Protein AF-A0A2G9Y5I4-F1 (afdb_monomer_lite)

Secondary structure (DSSP, 8-state):
---------SSSSSTTSS-------SS----------S-HHHHHHHHHHH-S-----HHHHHHHHHHHHHHHHHHHIIIIIHHHHHHHHHHHHHHHHHHHHH--SSTHHHHHHHHHHHHHHHHHHH-TT----TTTHHHHHHHHHHHHH--SEEE-TTT-SEEEGGGGS--GGGGS-HHHHHHHHHHHHHHH------TT-SS-TTHHHHHHHHHHHHHHT-HHHHHHHHHHHHHHHHHSPPPSSPPGGG-

Foldseek 3Di:
DDDDDDDDDDPPPPPPPPPDPPDPPDDDDDDDDDDPDPDPVVVVVVCVVVDDDDDDDCVNVVVVVVVVLLVLVLCCLLPPVLVLLLVLLVLLLVLLVVVLVVDDDDLQNLLSLLLNLLSQLLNCLQPVPDQGDPVNRVLSVVQVVLLVVQPAWDQRSSQRDTDTSVQLDDDDSLVVDSNSSSSSNSVCSVVGDDQDQQPPDPPCSCSSVSSVVSSLVSCVVDPSSVVSVVVSVVSCVVSDPDDPDDDSVND

Radius of gyration: 27.78 Å; chains: 1; bounding box: 54×36×100 Å

pLDDT: mean 82.92, std 19.17, range [31.69, 98.38]

Sequence (251 aa):
MKKYHITFLLAVFFMFINAFSLEKPEKRMFSLSITDETSFFNYYYNIFNEQENILLTKDFMFHAEHLLLDYSLAYSEEKYLYNMLDSLLDIMIEQTRTSLSQVKSGNLNESYQIALAYLSVSKKCLFEDYSPDISIKERVISELQLIERAEGFTESNIFHKKEDYSQYKPRGHYTRSEMLKRYFKSMMYLMRMRFSIELRNEKDPQTELRAALIVGNSLRNSKTAMNLYKKMNEVISVLLPQEDDLRITEL

Structure (mmCIF, N/CA/C/O backbone):
data_AF-A0A2G9Y5I4-F1
#
_entry.id   AF-A0A2G9Y5I4-F1
#
loop_
_atom_site.group_PDB
_atom_site.id
_atom_site.type_symbol
_atom_site.label_atom_id
_atom_site.label_alt_id
_atom_site.label_comp_id
_atom_site.label_asym_id
_atom_site.label_entity_id
_atom_site.label_seq_id
_atom_site.pdbx_PDB_ins_code
_atom_site.Cartn_x
_atom_site.Cartn_y
_atom_site.Cartn_z
_atom_site.occupancy
_atom_site.B_iso_or_equiv
_atom_site.auth_seq_id
_atom_site.auth_comp_id
_atom_site.auth_asym_id
_atom_site.auth_atom_id
_atom_site.pdbx_PDB_model_num
ATOM 1 N N . MET A 1 1 ? 16.331 -5.407 76.522 1.00 32.59 1 MET A N 1
ATOM 2 C CA . MET A 1 1 ? 17.611 -5.476 75.781 1.00 32.59 1 MET A CA 1
ATOM 3 C C . MET A 1 1 ? 17.491 -6.523 74.678 1.00 32.59 1 MET A C 1
ATOM 5 O O . MET A 1 1 ? 16.991 -7.597 74.968 1.00 32.59 1 MET A O 1
ATOM 9 N N . LYS A 1 2 ? 17.988 -6.178 73.477 1.00 31.69 2 LYS A N 1
ATOM 10 C CA . LYS A 1 2 ? 18.122 -6.941 72.209 1.00 31.69 2 LYS A CA 1
ATOM 11 C C . LYS A 1 2 ? 16.903 -7.065 71.256 1.00 31.69 2 LYS A C 1
ATOM 13 O O . LYS A 1 2 ? 15.901 -7.693 71.567 1.00 31.69 2 LYS A O 1
ATOM 18 N N . LYS A 1 3 ? 17.100 -6.429 70.081 1.00 35.19 3 LYS A N 1
ATOM 19 C CA . LYS A 1 3 ? 16.459 -6.534 68.738 1.00 35.19 3 LYS A CA 1
ATOM 20 C C . LYS A 1 3 ? 16.642 -7.965 68.159 1.00 35.19 3 LYS A C 1
ATOM 22 O O . LYS A 1 3 ? 17.442 -8.696 68.735 1.00 35.19 3 LYS A O 1
ATOM 27 N N . TYR A 1 4 ? 15.986 -8.475 67.100 1.00 35.12 4 TYR A N 1
ATOM 28 C CA . TYR A 1 4 ? 15.749 -8.041 65.692 1.00 35.12 4 TYR A CA 1
ATOM 29 C C . TYR A 1 4 ? 14.566 -8.888 65.112 1.00 35.12 4 TYR A C 1
ATOM 31 O O . TYR A 1 4 ? 14.425 -10.024 65.544 1.00 35.12 4 TYR A O 1
ATOM 39 N N . HIS A 1 5 ? 13.553 -8.418 64.359 1.00 36.97 5 HIS A N 1
ATOM 40 C CA . HIS A 1 5 ? 13.409 -7.909 62.970 1.00 36.97 5 HIS A CA 1
ATOM 41 C C . HIS A 1 5 ? 13.385 -8.935 61.798 1.00 36.97 5 HIS A C 1
ATOM 43 O O . HIS A 1 5 ? 14.385 -9.603 61.566 1.00 36.97 5 HIS A O 1
ATOM 49 N N . ILE A 1 6 ? 12.285 -8.846 61.004 1.00 38.31 6 ILE A N 1
ATOM 50 C CA . ILE A 1 6 ? 12.075 -9.183 59.560 1.00 38.31 6 ILE A CA 1
ATOM 51 C C . ILE A 1 6 ? 11.704 -10.670 59.292 1.00 38.31 6 ILE A C 1
ATOM 53 O O . ILE A 1 6 ? 12.334 -11.544 59.865 1.00 38.31 6 ILE A O 1
ATOM 57 N N . THR A 1 7 ? 10.647 -11.079 58.559 1.00 37.16 7 THR A N 1
ATOM 58 C CA . THR A 1 7 ? 10.029 -10.633 57.274 1.00 37.16 7 THR A CA 1
ATOM 59 C C . THR A 1 7 ? 8.572 -11.170 57.210 1.00 37.16 7 THR A C 1
ATOM 61 O O . THR A 1 7 ? 8.352 -12.357 57.411 1.00 37.16 7 THR A O 1
ATOM 64 N N . PHE A 1 8 ? 7.500 -10.374 57.131 1.00 46.66 8 PHE A N 1
ATOM 65 C CA . PHE A 1 8 ? 6.805 -9.891 55.917 1.00 46.66 8 PHE A CA 1
ATOM 66 C C . PHE A 1 8 ? 6.902 -10.784 54.657 1.00 46.66 8 PHE A C 1
ATOM 68 O O . PHE A 1 8 ? 7.648 -10.432 53.754 1.00 46.66 8 PHE A O 1
ATOM 75 N N . LEU A 1 9 ? 6.155 -11.901 54.561 1.00 37.41 9 LEU A N 1
ATOM 76 C CA . LEU A 1 9 ? 5.751 -12.468 53.248 1.00 37.41 9 LEU A CA 1
ATOM 77 C C . LEU A 1 9 ? 4.651 -13.563 53.259 1.00 37.41 9 LEU A C 1
ATOM 79 O O . LEU A 1 9 ? 4.665 -14.429 52.389 1.00 37.41 9 LEU A O 1
ATOM 83 N N . LEU A 1 10 ? 3.689 -13.590 54.192 1.00 33.06 10 LEU A N 1
ATOM 84 C CA . LEU A 1 10 ? 2.643 -14.638 54.135 1.00 33.06 10 LEU A CA 1
ATOM 85 C C . LEU A 1 10 ? 1.219 -14.192 54.488 1.00 33.06 10 LEU A C 1
ATOM 87 O O . LEU A 1 10 ? 0.377 -15.020 54.812 1.00 33.06 10 LEU A O 1
ATOM 91 N N . ALA A 1 11 ? 0.928 -12.892 54.397 1.00 33.09 11 ALA A N 1
ATOM 92 C CA . ALA A 1 11 ? -0.423 -12.369 54.633 1.00 33.09 11 ALA A CA 1
ATOM 93 C C . ALA A 1 11 ? -1.222 -12.105 53.340 1.00 33.09 11 ALA A C 1
ATOM 95 O O . ALA A 1 11 ? -2.442 -12.014 53.391 1.00 33.09 11 ALA A O 1
ATOM 96 N N . VAL A 1 12 ? -0.571 -12.030 52.172 1.00 34.53 12 VAL A N 1
ATOM 97 C CA . VAL A 1 12 ? -1.257 -11.681 50.909 1.00 34.53 12 VAL A CA 1
ATOM 98 C C . VAL A 1 12 ? -1.847 -12.906 50.197 1.00 34.53 12 VAL A C 1
ATOM 100 O O . VAL A 1 12 ? -2.786 -12.770 49.423 1.00 34.53 12 VAL A O 1
ATOM 103 N N . PHE A 1 13 ? -1.387 -14.123 50.505 1.00 32.34 13 PHE A N 1
ATOM 104 C CA . PHE A 1 13 ? -1.885 -15.327 49.825 1.00 32.34 13 PHE A CA 1
ATOM 105 C C . PHE A 1 13 ? -3.120 -15.963 50.487 1.00 32.34 13 PHE A C 1
ATOM 107 O O . PHE A 1 13 ? -3.802 -16.771 49.867 1.00 32.34 13 PHE A O 1
ATOM 114 N N . PHE A 1 14 ? -3.447 -15.591 51.729 1.00 31.89 14 PHE A N 1
ATOM 115 C CA . PHE A 1 14 ? -4.527 -16.239 52.489 1.00 31.89 14 PHE A CA 1
ATOM 116 C C . PHE A 1 14 ? -5.851 -15.462 52.521 1.00 31.89 14 PHE A C 1
ATOM 118 O O . PHE A 1 14 ? -6.848 -15.976 53.025 1.00 31.89 14 PHE A O 1
ATOM 125 N N . MET A 1 15 ? -5.898 -14.250 51.959 1.00 31.98 15 MET A N 1
ATOM 126 C CA . MET A 1 15 ? -7.097 -13.404 52.018 1.00 31.98 15 MET A CA 1
ATOM 127 C C . MET A 1 15 ? -8.094 -13.636 50.868 1.00 31.98 15 MET A C 1
ATOM 129 O O . MET A 1 15 ? -9.189 -13.088 50.906 1.00 31.98 15 MET A O 1
ATOM 133 N N . PHE A 1 16 ? -7.768 -14.486 49.886 1.00 35.16 16 PHE A N 1
ATOM 134 C CA . PHE A 1 16 ? -8.633 -14.743 48.722 1.00 35.16 16 PHE A CA 1
ATOM 135 C C . PHE A 1 16 ? -9.432 -16.057 48.762 1.00 35.16 16 PHE A C 1
ATOM 137 O O . PHE A 1 16 ? -10.200 -16.311 47.840 1.00 35.16 16 PHE A O 1
ATOM 144 N N . ILE A 1 17 ? -9.309 -16.887 49.806 1.00 37.94 17 ILE A N 1
ATOM 145 C CA . ILE A 1 17 ? -9.939 -18.227 49.810 1.00 37.94 17 ILE A CA 1
ATOM 146 C C . ILE A 1 17 ? -11.237 -18.305 50.641 1.00 37.94 17 ILE A C 1
ATOM 148 O O . ILE A 1 17 ? -12.045 -19.193 50.402 1.00 37.94 17 ILE A O 1
ATOM 152 N N . ASN A 1 18 ? -11.522 -17.360 51.546 1.00 33.69 18 ASN A N 1
ATOM 153 C CA . ASN A 1 18 ? -12.655 -17.495 52.485 1.00 33.69 18 ASN A CA 1
ATOM 154 C C . ASN A 1 18 ? -13.807 -16.484 52.315 1.00 33.69 18 ASN A C 1
ATOM 156 O O . ASN A 1 18 ? -14.634 -16.364 53.212 1.00 33.69 18 ASN A O 1
ATOM 160 N N . ALA A 1 19 ? -13.906 -15.783 51.180 1.00 36.91 19 ALA A N 1
ATOM 16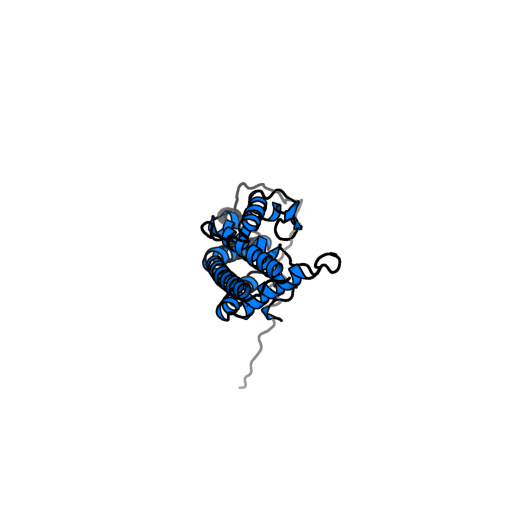1 C CA . ALA A 1 19 ? -15.009 -14.845 50.911 1.00 36.91 19 ALA A CA 1
ATOM 162 C C . ALA A 1 19 ? -16.066 -15.365 49.913 1.00 36.91 19 ALA A C 1
ATOM 164 O O . ALA A 1 19 ? -16.910 -14.597 49.465 1.00 36.91 19 ALA A O 1
ATOM 165 N N . PHE A 1 20 ? -16.059 -16.659 49.575 1.00 37.50 20 PHE A N 1
ATOM 166 C CA . PHE A 1 20 ? -17.137 -17.280 48.800 1.00 37.50 20 PHE A CA 1
ATOM 167 C C . PHE A 1 20 ? -17.989 -18.172 49.702 1.00 37.50 20 PHE A C 1
ATOM 169 O O . PHE A 1 20 ? -17.779 -19.379 49.801 1.00 37.50 20 PHE A O 1
ATOM 176 N N . SER A 1 21 ? -18.993 -17.570 50.340 1.00 33.06 21 SER A N 1
ATOM 177 C CA . SER A 1 21 ? -20.196 -18.309 50.718 1.00 33.06 21 SER A CA 1
ATOM 178 C C . SER A 1 21 ? -20.969 -18.603 49.433 1.00 33.06 21 SER A C 1
ATOM 180 O O . SER A 1 21 ? -21.760 -17.786 48.972 1.00 33.06 21 SER A O 1
ATOM 182 N N . LEU A 1 22 ? -20.696 -19.750 48.811 1.00 40.12 22 LEU A N 1
ATOM 183 C CA . LEU A 1 22 ? -21.567 -20.301 47.775 1.00 40.12 22 LEU A CA 1
ATOM 184 C C . LEU A 1 22 ? -22.819 -20.850 48.466 1.00 40.12 22 LEU A C 1
ATOM 186 O O . LEU A 1 22 ? -22.886 -22.031 48.811 1.00 40.12 22 LEU A O 1
ATOM 190 N N . GLU A 1 23 ? -23.819 -19.992 48.674 1.00 38.94 23 GLU A N 1
ATOM 191 C CA . GLU A 1 23 ? -25.187 -20.485 48.807 1.00 38.94 23 GLU A CA 1
ATOM 192 C C . GLU A 1 23 ? -25.524 -21.275 47.538 1.00 38.94 23 GLU A C 1
ATOM 194 O O . GLU A 1 23 ? -25.269 -20.834 46.413 1.00 38.94 23 GLU A O 1
ATOM 199 N N . LYS A 1 24 ? -26.052 -22.491 47.711 1.00 43.97 24 LYS A N 1
ATOM 200 C CA . LYS A 1 24 ? -26.556 -23.295 46.594 1.00 43.97 24 LYS A CA 1
ATOM 201 C C . LYS A 1 24 ? -27.630 -22.469 45.875 1.00 43.97 24 LYS A C 1
ATOM 203 O O . LYS A 1 24 ? -28.633 -22.162 46.514 1.00 43.97 24 LYS A O 1
ATOM 208 N N . PRO A 1 25 ? -27.487 -22.161 44.573 1.00 47.06 25 PRO A N 1
ATOM 209 C CA . PRO A 1 25 ? -28.533 -21.458 43.853 1.00 47.06 25 PRO A CA 1
ATOM 210 C C . PRO A 1 25 ? -29.738 -22.395 43.739 1.00 47.06 25 PRO A C 1
ATOM 212 O O . PRO A 1 25 ? -29.724 -23.372 42.981 1.00 47.06 25 PRO A O 1
ATOM 215 N N . GLU A 1 26 ? -30.783 -22.127 44.519 1.00 5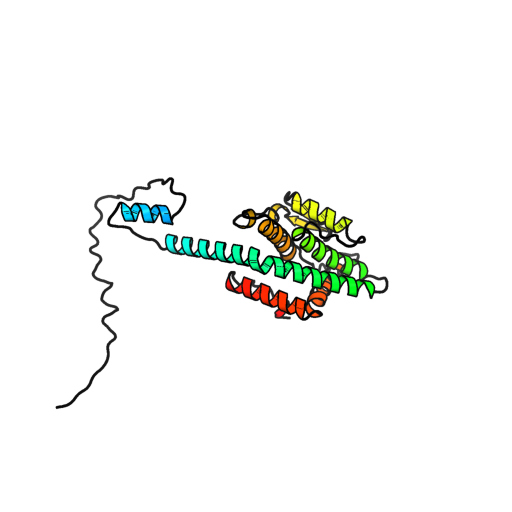0.06 26 GLU A N 1
ATOM 216 C CA . GLU A 1 26 ? -32.081 -22.746 44.305 1.00 50.06 26 GLU A CA 1
ATOM 217 C C . GLU A 1 26 ? -32.601 -22.287 42.937 1.00 50.06 26 GLU A C 1
ATOM 219 O O . GLU A 1 26 ? -33.003 -21.149 42.749 1.00 50.06 26 GLU A O 1
ATOM 224 N N . LYS A 1 27 ? -32.564 -23.208 41.965 1.00 49.53 27 LYS A N 1
ATOM 225 C CA . LYS A 1 27 ? -33.190 -23.118 40.633 1.00 49.53 27 LYS A CA 1
ATOM 226 C C . LYS A 1 27 ? -32.741 -21.938 39.748 1.00 49.53 27 LYS A C 1
ATOM 228 O O . LYS A 1 27 ? -33.327 -20.869 39.759 1.00 49.53 27 LYS A O 1
ATOM 233 N N . ARG A 1 28 ? -31.786 -22.237 38.851 1.00 61.38 28 ARG A N 1
ATOM 234 C CA . ARG A 1 28 ? -31.572 -21.637 37.509 1.00 61.38 28 ARG A CA 1
ATOM 235 C C . ARG A 1 28 ? -32.206 -20.243 37.296 1.00 61.38 28 ARG A C 1
ATOM 237 O O . ARG A 1 28 ? -33.300 -20.155 36.749 1.00 61.38 28 ARG A O 1
ATOM 244 N N . MET A 1 29 ? -31.483 -19.170 37.608 1.00 56.31 29 MET A N 1
ATOM 245 C CA . MET A 1 29 ? -31.839 -17.815 37.162 1.00 56.31 29 MET A CA 1
ATOM 246 C C . MET A 1 29 ? -30.649 -17.150 36.471 1.00 56.31 29 MET A C 1
ATOM 248 O O . MET A 1 29 ? -30.058 -16.209 36.978 1.00 56.31 29 MET A O 1
ATOM 252 N N . PHE A 1 30 ? -30.280 -17.650 35.294 1.00 61.34 30 PHE A N 1
ATOM 253 C CA . PHE A 1 30 ? -29.634 -16.795 34.302 1.00 61.34 30 PHE A CA 1
ATOM 254 C C . PHE A 1 30 ? -30.702 -16.493 33.255 1.00 61.34 30 PHE A C 1
ATOM 256 O O . PHE A 1 30 ? -31.175 -17.408 32.581 1.00 61.34 30 PHE A O 1
ATOM 263 N N . SER A 1 31 ? -31.130 -15.237 33.167 1.00 62.62 31 SER A N 1
ATOM 264 C CA . SER A 1 31 ? -31.985 -14.749 32.085 1.00 62.62 31 SER A CA 1
ATOM 265 C C . SER A 1 31 ? -31.117 -14.049 31.050 1.00 62.62 31 SER A C 1
ATOM 267 O O . SER A 1 31 ? -30.299 -13.203 31.402 1.00 62.62 31 SER A O 1
ATOM 269 N N . LEU A 1 32 ? -31.299 -14.392 29.776 1.00 69.81 32 LEU A N 1
ATOM 270 C CA . LEU A 1 32 ? -30.701 -13.646 28.677 1.00 69.81 32 LEU A CA 1
ATOM 271 C C . LEU A 1 32 ? -31.635 -12.482 28.334 1.00 69.81 32 LEU A C 1
ATOM 273 O O . LEU A 1 32 ? -32.781 -12.707 27.947 1.00 69.81 32 LEU A O 1
ATOM 277 N N . SER A 1 33 ? -31.150 -11.255 28.472 1.00 69.69 33 SER A N 1
ATOM 278 C CA . SER A 1 33 ? -31.839 -10.047 28.026 1.00 69.69 33 SER A CA 1
ATOM 279 C C . SER A 1 33 ? -31.122 -9.487 26.806 1.00 69.69 33 SER A C 1
ATOM 281 O O . SER A 1 33 ? -29.907 -9.300 26.827 1.00 69.69 33 SER A O 1
ATOM 283 N N . ILE A 1 34 ? -31.874 -9.230 25.739 1.00 75.06 34 ILE A N 1
ATOM 284 C CA . ILE A 1 34 ? -31.365 -8.481 24.590 1.00 75.06 34 ILE A CA 1
ATOM 285 C C . ILE A 1 34 ? -31.305 -7.010 25.003 1.00 75.06 34 ILE A C 1
ATOM 287 O O . ILE A 1 34 ? -32.213 -6.517 25.671 1.00 75.06 34 ILE A O 1
ATOM 291 N N . THR A 1 35 ? -30.224 -6.333 24.631 1.00 77.06 35 THR A N 1
ATOM 292 C CA . THR A 1 35 ? -30.052 -4.895 24.828 1.00 77.06 35 THR A CA 1
ATOM 293 C C . THR A 1 35 ? -29.940 -4.207 23.475 1.00 77.06 35 THR A C 1
ATOM 295 O O . THR A 1 35 ? -29.365 -4.771 22.544 1.00 77.06 35 THR A O 1
ATOM 298 N N . ASP A 1 36 ? -30.478 -2.992 23.388 1.00 82.44 36 ASP A N 1
ATOM 299 C CA . ASP A 1 36 ? -30.317 -2.107 22.231 1.00 82.44 36 ASP A CA 1
ATOM 300 C C . ASP A 1 36 ? -29.042 -1.244 22.342 1.00 82.44 36 ASP A C 1
ATOM 302 O O . ASP A 1 36 ? -28.737 -0.451 21.447 1.00 82.44 36 ASP A O 1
ATOM 306 N N . GLU A 1 37 ? -28.277 -1.387 23.433 1.00 80.00 37 GLU A N 1
ATOM 307 C CA . GLU A 1 37 ? -27.014 -0.679 23.625 1.00 80.00 37 GLU A CA 1
ATOM 308 C C . GLU A 1 37 ? -25.970 -1.126 22.600 1.00 80.00 37 GLU A C 1
ATOM 310 O O . GLU A 1 37 ? -25.629 -2.301 22.469 1.00 80.00 37 GLU A O 1
ATOM 315 N N . THR A 1 38 ? -25.406 -0.151 21.893 1.00 78.25 38 THR A N 1
ATOM 316 C CA . THR A 1 38 ? -24.403 -0.381 20.841 1.00 78.25 38 THR A CA 1
ATOM 317 C C . THR A 1 38 ? -22.971 -0.402 21.374 1.00 78.25 38 THR A C 1
ATOM 319 O O . THR A 1 38 ? -22.039 -0.745 20.647 1.00 78.25 38 THR A O 1
ATOM 322 N N . SER A 1 39 ? -22.786 -0.041 22.647 1.00 78.69 39 SER A N 1
ATOM 323 C CA . SER A 1 39 ? -21.493 0.035 23.319 1.00 78.69 39 SER A CA 1
ATOM 324 C C . SER A 1 39 ? -21.513 -0.786 24.600 1.00 78.69 39 SER A C 1
ATOM 326 O O . SER A 1 39 ? -22.328 -0.542 25.492 1.00 78.69 39 SER A O 1
ATOM 328 N N . PHE A 1 40 ? -20.541 -1.693 24.735 1.00 80.31 40 PHE A N 1
ATOM 329 C CA . PHE A 1 40 ? -20.293 -2.413 25.986 1.00 80.31 40 PHE A CA 1
ATOM 330 C C . PHE A 1 40 ? -20.096 -1.454 27.166 1.00 80.31 40 PHE A C 1
ATOM 332 O O . PHE A 1 40 ? -20.537 -1.749 28.272 1.00 80.31 40 PHE A O 1
ATOM 339 N N . PHE A 1 41 ? -19.464 -0.298 26.937 1.00 82.12 41 PHE A N 1
ATOM 340 C CA . PHE A 1 41 ? -19.254 0.695 27.987 1.00 82.12 41 PHE A CA 1
ATOM 341 C C . PHE A 1 41 ? -20.574 1.292 28.475 1.00 82.12 41 PHE A C 1
ATOM 343 O O . PHE A 1 41 ? -20.801 1.334 29.679 1.00 82.12 41 PHE A O 1
ATOM 350 N N . ASN A 1 42 ? -21.457 1.698 27.558 1.00 83.56 42 ASN A N 1
ATOM 351 C CA . ASN A 1 42 ? -22.763 2.251 27.927 1.00 83.56 42 ASN A CA 1
ATOM 352 C C . ASN A 1 42 ? -23.603 1.213 28.668 1.00 83.56 42 ASN A C 1
ATOM 354 O O . ASN A 1 42 ? -24.189 1.526 29.698 1.00 83.56 42 ASN A O 1
ATOM 358 N N . TYR A 1 43 ? -23.586 -0.036 28.193 1.00 83.69 43 TYR A N 1
ATOM 359 C CA . TYR A 1 43 ? -24.298 -1.132 28.837 1.00 83.69 43 TYR A CA 1
ATOM 360 C C . TYR A 1 43 ? -23.849 -1.328 30.292 1.00 83.69 43 TYR A C 1
ATOM 362 O O . TYR A 1 43 ? -24.672 -1.289 31.204 1.00 83.69 43 TYR A O 1
ATOM 370 N N . TYR A 1 44 ? -22.541 -1.458 30.538 1.00 81.56 44 TYR A N 1
ATOM 371 C CA . TYR A 1 44 ? -22.029 -1.607 31.902 1.00 81.56 44 TYR A CA 1
ATOM 372 C C . TYR A 1 44 ? -22.208 -0.345 32.756 1.00 81.56 44 TYR A C 1
ATOM 374 O O . TYR A 1 44 ? -22.475 -0.465 33.949 1.00 81.56 44 TYR A O 1
ATOM 382 N N . TYR A 1 45 ? -22.094 0.850 32.171 1.00 83.38 45 TYR A N 1
ATOM 383 C CA . TYR A 1 45 ? -22.315 2.116 32.874 1.00 83.38 45 TYR A CA 1
ATOM 384 C C . TYR A 1 45 ? -23.769 2.270 33.335 1.00 83.38 45 TYR A C 1
ATOM 386 O O . TYR A 1 45 ? -24.015 2.655 34.476 1.00 83.38 45 TYR A O 1
ATOM 394 N N . ASN A 1 46 ? -24.733 1.914 32.484 1.00 82.94 46 ASN A N 1
ATOM 395 C CA . ASN A 1 46 ? -26.154 1.969 32.823 1.00 82.94 46 ASN A CA 1
ATOM 396 C C . ASN A 1 46 ? -26.491 0.967 33.928 1.00 82.94 46 ASN A C 1
ATOM 398 O O . ASN A 1 46 ? -27.094 1.353 34.925 1.00 82.94 46 ASN A O 1
ATOM 402 N N . ILE A 1 47 ? -25.998 -0.275 33.831 1.00 80.62 47 ILE A N 1
ATOM 403 C CA . ILE A 1 47 ? -26.167 -1.258 34.911 1.00 80.62 47 ILE A CA 1
ATOM 404 C C . ILE A 1 47 ? -25.523 -0.744 36.204 1.00 80.62 47 ILE A C 1
ATOM 406 O O . ILE A 1 47 ? -26.095 -0.932 37.270 1.00 80.62 47 ILE A O 1
ATOM 410 N N . PHE A 1 48 ? -24.367 -0.072 36.136 1.00 81.94 48 PHE A N 1
ATOM 411 C CA . PHE A 1 48 ? -23.683 0.457 37.326 1.00 81.94 48 PHE A CA 1
ATOM 412 C C . PHE A 1 48 ? -24.490 1.543 38.024 1.00 81.94 48 PHE A C 1
ATOM 414 O O . PHE A 1 48 ? -24.508 1.608 39.250 1.00 81.94 48 PHE A O 1
ATOM 421 N N . ASN A 1 49 ? -25.185 2.373 37.252 1.00 83.31 49 ASN A N 1
ATOM 422 C CA . ASN A 1 49 ? -26.065 3.393 37.808 1.00 83.31 49 ASN A CA 1
ATOM 423 C C . ASN A 1 49 ? -27.386 2.812 38.341 1.00 83.31 49 ASN A C 1
ATOM 425 O O . ASN A 1 49 ? -27.999 3.418 39.216 1.00 83.31 49 ASN A O 1
ATOM 429 N N . GLU A 1 50 ? -27.835 1.669 37.814 1.00 81.38 50 GLU A N 1
ATOM 430 C CA . GLU A 1 50 ? -29.132 1.061 38.139 1.00 81.38 50 GLU A CA 1
ATOM 431 C C . GLU A 1 50 ? -29.063 -0.068 39.186 1.00 81.38 50 GLU A C 1
ATOM 433 O O . GLU A 1 50 ? -30.076 -0.361 39.822 1.00 81.38 50 GLU A O 1
ATOM 438 N N . GLN A 1 51 ? -27.911 -0.724 39.379 1.00 68.50 51 GLN A N 1
ATOM 439 C CA . GLN A 1 51 ? -27.770 -1.921 40.221 1.00 68.50 51 GLN A CA 1
ATOM 440 C C . GLN A 1 51 ? -26.496 -1.916 41.078 1.00 68.50 51 GLN A C 1
ATOM 442 O O . GLN A 1 51 ? -25.425 -1.509 40.643 1.00 68.50 51 GLN A O 1
ATOM 447 N N . GLU A 1 52 ? -26.595 -2.467 42.294 1.00 61.16 52 GLU A N 1
ATOM 448 C CA . GLU A 1 52 ? -25.482 -2.520 43.257 1.00 61.16 52 GLU A CA 1
ATOM 449 C C . GLU A 1 52 ? -24.455 -3.638 42.977 1.00 61.16 52 GLU A C 1
ATOM 451 O O . GLU A 1 52 ? -23.342 -3.578 43.493 1.00 61.16 52 GLU A O 1
ATOM 456 N N . ASN A 1 53 ? -24.782 -4.649 42.155 1.00 70.69 53 ASN A N 1
ATOM 457 C CA . ASN A 1 53 ? -23.921 -5.821 41.940 1.00 70.69 53 ASN A CA 1
ATOM 458 C C . ASN A 1 53 ? -23.711 -6.135 40.453 1.00 70.69 53 ASN A C 1
ATOM 460 O O . ASN A 1 53 ? -24.596 -6.674 39.791 1.00 70.69 53 ASN A O 1
ATOM 464 N N . ILE A 1 54 ? -22.501 -5.873 39.953 1.00 77.25 54 ILE A N 1
ATOM 465 C CA . ILE A 1 54 ? -22.099 -6.158 38.568 1.00 77.25 54 ILE A CA 1
ATOM 466 C C . ILE A 1 54 ? -20.957 -7.157 38.552 1.00 77.25 54 ILE A C 1
ATOM 468 O O . ILE A 1 54 ? -19.936 -6.966 39.211 1.00 77.25 54 ILE A O 1
ATOM 472 N N . LEU A 1 55 ? -21.101 -8.191 37.726 1.00 76.25 55 LEU A N 1
ATOM 473 C CA . LEU A 1 55 ? -19.992 -9.050 37.345 1.00 76.25 55 LEU A CA 1
ATOM 474 C C . LEU A 1 55 ? -19.364 -8.523 36.050 1.00 76.25 55 LEU A C 1
ATOM 476 O O . LEU A 1 55 ? -19.958 -8.631 34.980 1.00 76.25 55 LEU A O 1
ATOM 480 N N . LEU A 1 56 ? -18.149 -7.985 36.145 1.00 78.00 56 LEU A N 1
ATOM 481 C CA . LEU A 1 56 ? -17.336 -7.646 34.977 1.00 78.00 56 LEU A CA 1
ATOM 482 C C . LEU A 1 56 ? -16.547 -8.880 34.528 1.00 78.00 56 LEU A C 1
ATOM 484 O O . LEU A 1 56 ? -15.735 -9.416 35.287 1.00 78.00 56 LEU A O 1
ATOM 488 N N . THR A 1 57 ? -16.772 -9.335 33.295 1.00 83.38 57 THR A N 1
ATOM 489 C CA . THR A 1 57 ? -15.983 -10.421 32.695 1.00 83.38 57 THR A CA 1
ATOM 490 C C . THR A 1 57 ? -14.734 -9.880 32.000 1.00 83.38 57 THR A C 1
ATOM 492 O O . THR A 1 57 ? -14.614 -8.689 31.703 1.00 83.38 57 THR A O 1
ATOM 495 N N . LYS A 1 58 ? -13.788 -10.778 31.691 1.00 86.88 58 LYS A N 1
ATOM 496 C CA . LYS A 1 58 ? -12.594 -10.431 30.903 1.00 86.88 58 LYS A CA 1
ATOM 497 C C . LYS A 1 58 ? -12.936 -9.924 29.497 1.00 86.88 58 LYS A C 1
ATOM 499 O O . LYS A 1 58 ? -12.134 -9.194 28.927 1.00 86.88 58 LYS A O 1
ATOM 504 N N . ASP A 1 59 ? -14.113 -10.251 28.963 1.00 84.19 59 ASP A N 1
ATOM 505 C CA . ASP A 1 59 ? -14.545 -9.823 27.626 1.00 84.19 59 ASP A CA 1
ATOM 506 C C . ASP A 1 59 ? -14.614 -8.299 27.510 1.00 84.19 59 ASP A C 1
ATOM 508 O O . ASP A 1 59 ? -14.255 -7.745 26.476 1.00 84.19 59 ASP A O 1
ATOM 512 N N . PHE A 1 60 ? -14.994 -7.606 28.591 1.00 83.69 60 PHE A N 1
ATOM 513 C CA . PHE A 1 60 ? -14.965 -6.145 28.629 1.00 83.69 60 PHE A CA 1
ATOM 514 C C . PHE A 1 60 ? -13.539 -5.603 28.463 1.00 83.69 60 PHE A C 1
ATOM 516 O O . PHE A 1 60 ? -13.315 -4.675 27.686 1.00 83.69 60 PHE A O 1
ATOM 523 N N . MET A 1 61 ? -12.567 -6.209 29.155 1.00 84.75 61 MET A N 1
ATOM 524 C CA . MET A 1 61 ? -11.160 -5.813 29.053 1.00 84.75 61 MET A CA 1
ATOM 525 C C . MET A 1 61 ? -10.614 -6.076 27.648 1.00 84.75 61 MET A C 1
ATOM 527 O O . MET A 1 61 ? -10.008 -5.183 27.065 1.00 84.75 61 MET A O 1
ATOM 531 N N . PHE A 1 62 ? -10.889 -7.252 27.075 1.00 89.31 62 PHE A N 1
ATOM 532 C CA . PHE A 1 62 ? -10.462 -7.586 25.714 1.00 89.31 62 PHE A CA 1
ATOM 533 C C . PHE A 1 62 ? -11.116 -6.694 24.655 1.00 89.31 62 PHE A C 1
ATOM 535 O O . PHE A 1 62 ? -10.462 -6.290 23.697 1.00 89.31 62 PHE A O 1
ATOM 542 N N . HIS A 1 63 ? -12.392 -6.342 24.828 1.00 87.19 63 HIS A N 1
ATOM 543 C CA . HIS A 1 63 ? -13.072 -5.414 23.931 1.00 87.19 63 HIS A CA 1
ATOM 544 C C . HIS A 1 63 ? -12.451 -4.012 23.985 1.00 87.19 63 HIS A C 1
ATOM 546 O O . HIS A 1 63 ? -12.176 -3.421 22.941 1.00 87.19 63 HIS A O 1
ATOM 552 N N . ALA A 1 64 ? -12.185 -3.493 25.189 1.00 88.06 64 ALA A N 1
ATOM 553 C CA . ALA A 1 64 ? -11.535 -2.197 25.366 1.00 88.06 64 ALA A CA 1
ATOM 554 C C . ALA A 1 64 ? -10.113 -2.180 24.780 1.00 88.06 64 ALA A C 1
ATOM 556 O O . ALA A 1 64 ? -9.738 -1.217 24.111 1.00 88.06 64 ALA A O 1
ATOM 557 N N . GLU A 1 65 ? -9.346 -3.253 24.983 1.00 89.25 65 GLU A N 1
ATOM 558 C CA . GLU A 1 65 ? -8.015 -3.431 24.395 1.00 89.25 65 GLU A CA 1
ATOM 559 C C . GLU A 1 65 ? -8.074 -3.433 22.862 1.00 89.25 65 GLU A C 1
ATOM 561 O O . GLU A 1 65 ? -7.330 -2.691 22.220 1.00 89.25 65 GLU A O 1
ATOM 566 N N . HIS A 1 66 ? -9.004 -4.189 22.268 1.00 89.19 66 HIS A N 1
ATOM 567 C CA . HIS A 1 66 ? -9.172 -4.218 20.817 1.00 89.19 66 HIS A CA 1
ATOM 568 C C . HIS A 1 66 ? -9.527 -2.834 20.258 1.00 89.19 66 HIS A C 1
ATOM 570 O O . HIS A 1 66 ? -8.938 -2.418 19.258 1.00 89.19 66 HIS A O 1
ATOM 576 N N . LEU A 1 67 ? -10.453 -2.106 20.891 1.00 90.25 67 LEU A N 1
ATOM 577 C CA . LEU A 1 67 ? -10.800 -0.750 20.465 1.00 90.25 67 LEU A CA 1
ATOM 578 C C . LEU A 1 67 ? -9.590 0.181 20.547 1.00 90.25 67 LEU A C 1
ATOM 580 O O . LEU A 1 67 ? -9.313 0.904 19.592 1.00 90.25 67 LEU A O 1
ATOM 584 N N . LEU A 1 68 ? -8.850 0.154 21.659 1.00 91.50 68 LEU A N 1
ATOM 585 C CA . LEU A 1 68 ? -7.656 0.979 21.824 1.00 91.50 68 LEU A CA 1
ATOM 586 C C . LEU A 1 68 ? -6.625 0.688 20.729 1.00 91.50 68 LEU A C 1
ATOM 588 O O . LEU A 1 68 ? -6.054 1.627 20.169 1.00 91.50 68 LEU A O 1
ATOM 592 N N . LEU A 1 69 ? -6.417 -0.589 20.400 1.00 91.94 69 LEU A N 1
ATOM 593 C CA . LEU A 1 69 ? -5.512 -0.995 19.334 1.00 91.94 69 LEU A CA 1
ATOM 594 C C . LEU A 1 69 ? -5.992 -0.509 17.958 1.00 91.94 69 LEU A C 1
ATOM 596 O O . LEU A 1 69 ? -5.211 0.105 17.236 1.00 91.94 69 LEU A O 1
ATOM 600 N N . ASP A 1 70 ? -7.268 -0.720 17.621 1.00 92.56 70 ASP A N 1
ATOM 601 C CA . ASP A 1 70 ? -7.882 -0.288 16.354 1.00 92.56 70 ASP A CA 1
ATOM 602 C C . ASP A 1 70 ? -7.760 1.228 16.153 1.00 92.56 70 ASP A C 1
ATOM 604 O O . ASP A 1 70 ? -7.313 1.693 15.104 1.00 92.56 70 ASP A O 1
ATOM 608 N N . TYR A 1 71 ? -8.084 2.019 17.181 1.00 93.38 71 TYR A N 1
ATOM 609 C CA . TYR A 1 71 ? -7.947 3.474 17.125 1.00 93.38 71 TYR A CA 1
ATOM 610 C C . TYR A 1 71 ? -6.487 3.919 17.031 1.00 93.38 71 TYR A C 1
ATOM 612 O O . TYR A 1 71 ? -6.184 4.837 16.267 1.00 93.38 71 TYR A O 1
ATOM 620 N N . SER A 1 72 ? -5.579 3.276 17.772 1.00 94.44 72 SER A N 1
ATOM 621 C CA . SER A 1 72 ? -4.147 3.598 17.730 1.00 94.44 72 SER A CA 1
ATOM 622 C C . SER A 1 72 ? -3.545 3.298 16.359 1.00 94.44 72 SER A C 1
ATOM 624 O O . SER A 1 72 ? -2.764 4.100 15.840 1.00 94.44 72 SER A O 1
ATOM 626 N N . LEU A 1 73 ? -3.945 2.179 15.747 1.00 94.56 73 LEU A N 1
ATOM 627 C CA . LEU A 1 73 ? -3.544 1.792 14.401 1.00 94.56 73 LEU A CA 1
ATOM 628 C C . LEU A 1 73 ? -4.097 2.767 13.365 1.00 94.56 73 LEU A C 1
ATOM 630 O O . LEU A 1 73 ? -3.308 3.379 12.651 1.00 94.56 73 LEU A O 1
ATOM 634 N N . ALA A 1 74 ? -5.412 2.996 13.353 1.00 95.81 74 ALA A N 1
ATOM 635 C CA . ALA A 1 74 ? -6.053 3.922 12.424 1.00 95.81 74 ALA A CA 1
ATOM 636 C C . ALA A 1 74 ? -5.429 5.325 12.493 1.00 95.81 74 ALA A C 1
ATOM 638 O O . ALA A 1 74 ? -5.126 5.934 11.468 1.00 95.81 74 ALA A O 1
ATOM 639 N N . TYR A 1 75 ? -5.185 5.828 13.708 1.00 95.62 75 TYR A N 1
ATOM 640 C CA . TYR A 1 75 ? -4.536 7.119 13.915 1.00 95.62 75 TYR A CA 1
ATOM 641 C C . TYR A 1 75 ? -3.096 7.129 13.391 1.00 95.62 75 TYR A C 1
ATOM 643 O O . TYR A 1 75 ? -2.688 8.085 12.731 1.00 95.62 75 TYR A O 1
ATOM 651 N N . SER A 1 76 ? -2.324 6.072 13.655 1.00 96.19 76 SER A N 1
ATOM 652 C CA . SER A 1 76 ? -0.931 5.971 13.208 1.00 96.19 76 SER A CA 1
ATOM 653 C C . SER A 1 76 ? -0.821 5.870 11.687 1.00 96.19 76 SER A C 1
ATOM 655 O O . SER A 1 76 ? 0.024 6.537 11.082 1.00 96.19 76 SER A O 1
ATOM 657 N N . GLU A 1 77 ? -1.702 5.084 11.068 1.00 97.06 77 GLU A N 1
ATOM 658 C CA . GLU A 1 77 ? -1.809 4.931 9.619 1.00 97.06 77 GLU A CA 1
ATOM 659 C C . GLU A 1 77 ? -2.140 6.258 8.946 1.00 97.06 77 GLU A C 1
ATOM 661 O O . GLU A 1 77 ? -1.433 6.698 8.039 1.00 97.06 77 GLU A O 1
ATOM 666 N N . GLU A 1 78 ? -3.173 6.936 9.444 1.00 95.81 78 GLU A N 1
ATOM 667 C CA . GLU A 1 78 ? -3.652 8.185 8.874 1.00 95.81 78 GLU A CA 1
ATOM 668 C C . GLU A 1 78 ? -2.664 9.343 9.104 1.00 95.81 78 GLU A C 1
ATOM 670 O O . GLU A 1 78 ? -2.354 10.096 8.183 1.00 95.81 78 GLU A O 1
ATOM 675 N N . LYS A 1 79 ? -2.135 9.517 10.320 1.00 95.50 79 LYS A N 1
ATOM 676 C CA . LYS A 1 79 ? -1.299 10.687 10.643 1.00 95.50 79 LYS A CA 1
ATOM 677 C C . LYS A 1 79 ? 0.156 10.555 10.225 1.00 95.50 79 LYS A C 1
ATOM 679 O O . LYS A 1 79 ? 0.774 11.576 9.912 1.00 95.50 79 LYS A O 1
ATOM 684 N N . TYR A 1 80 ? 0.709 9.344 10.225 1.00 95.25 80 TYR A N 1
ATOM 685 C CA . TYR A 1 80 ? 2.144 9.143 10.026 1.00 95.25 80 TYR A CA 1
ATOM 686 C C . TYR A 1 80 ? 2.449 8.219 8.850 1.00 95.25 80 TYR A C 1
ATOM 688 O O . TYR A 1 80 ? 3.165 8.637 7.937 1.00 95.25 80 TYR A O 1
ATOM 696 N N . LEU A 1 81 ? 1.916 6.991 8.838 1.00 97.12 81 LEU A N 1
ATOM 697 C CA . LEU A 1 81 ? 2.341 5.984 7.857 1.00 97.12 81 LEU A CA 1
ATOM 698 C C . LEU A 1 81 ? 1.947 6.352 6.428 1.00 97.12 81 LEU A C 1
ATOM 700 O O . LEU A 1 81 ? 2.731 6.087 5.523 1.00 97.12 81 LEU A O 1
ATOM 704 N N . TYR A 1 82 ? 0.812 7.026 6.225 1.00 97.69 82 TYR A N 1
ATOM 705 C CA . TYR A 1 82 ? 0.400 7.512 4.908 1.00 97.69 82 TYR A CA 1
ATOM 706 C C . TYR A 1 82 ? 1.489 8.359 4.237 1.00 97.69 82 TYR A C 1
ATOM 708 O O . TYR A 1 82 ? 1.977 8.019 3.162 1.00 97.69 82 TYR A O 1
ATOM 716 N N . ASN A 1 83 ? 1.925 9.434 4.902 1.00 97.25 83 ASN A N 1
ATOM 717 C CA . ASN A 1 83 ? 2.919 10.360 4.349 1.00 97.25 83 ASN A CA 1
ATOM 718 C C . ASN A 1 83 ? 4.306 9.711 4.226 1.00 97.25 83 ASN A C 1
ATOM 720 O O . ASN A 1 83 ? 5.077 10.035 3.321 1.00 97.25 83 ASN A O 1
ATOM 724 N N . MET A 1 84 ? 4.636 8.793 5.139 1.00 97.81 84 MET A N 1
ATOM 725 C CA . MET A 1 84 ? 5.890 8.043 5.084 1.00 97.81 84 MET A CA 1
ATOM 726 C C . MET A 1 84 ? 5.930 7.089 3.891 1.00 97.81 84 MET A C 1
ATOM 728 O O . MET A 1 84 ? 6.944 7.047 3.196 1.00 97.81 84 MET A O 1
ATOM 732 N N . LEU A 1 85 ? 4.834 6.371 3.634 1.00 98.25 85 LEU A N 1
ATOM 733 C CA . LEU A 1 85 ? 4.696 5.494 2.477 1.00 98.25 85 LEU A CA 1
ATOM 734 C C . LEU A 1 85 ? 4.732 6.298 1.175 1.00 98.25 85 LEU A C 1
ATOM 736 O O . LEU A 1 85 ? 5.432 5.917 0.242 1.00 98.25 85 LEU A O 1
ATOM 740 N N . ASP A 1 86 ? 4.034 7.432 1.135 1.00 98.00 86 ASP A N 1
ATOM 741 C CA . ASP A 1 86 ? 4.002 8.323 -0.022 1.00 98.00 86 ASP A CA 1
ATOM 742 C C . ASP A 1 86 ? 5.410 8.804 -0.417 1.00 98.00 86 ASP A C 1
ATOM 744 O O . ASP A 1 86 ? 5.819 8.675 -1.576 1.00 98.00 86 ASP A O 1
ATOM 748 N N . SER A 1 87 ? 6.182 9.249 0.583 1.00 97.88 87 SER A N 1
ATOM 749 C CA . SER A 1 87 ? 7.580 9.672 0.424 1.00 97.88 87 SER A CA 1
ATOM 750 C C . SER A 1 87 ? 8.499 8.510 0.039 1.00 97.88 87 SER A C 1
ATOM 752 O O . SER A 1 87 ? 9.420 8.672 -0.762 1.00 97.88 87 SER A O 1
ATOM 754 N N . LEU A 1 88 ? 8.278 7.328 0.623 1.00 98.19 88 LEU A N 1
ATOM 755 C CA . LEU A 1 88 ? 9.052 6.128 0.316 1.00 98.19 88 LEU A CA 1
ATOM 756 C C . LEU A 1 88 ? 8.867 5.724 -1.150 1.00 98.19 88 LEU A C 1
ATOM 758 O O . LEU A 1 88 ? 9.856 5.485 -1.846 1.00 98.19 88 LEU A O 1
ATOM 762 N N . LEU A 1 89 ? 7.619 5.694 -1.622 1.00 98.19 89 LEU A N 1
ATOM 763 C CA . LEU A 1 89 ? 7.285 5.354 -3.000 1.00 98.19 89 LEU A CA 1
ATOM 764 C C . LEU A 1 89 ? 7.884 6.354 -3.989 1.00 98.19 89 LEU A C 1
ATOM 766 O O . LEU A 1 89 ? 8.462 5.910 -4.976 1.00 98.19 89 LEU A O 1
ATOM 770 N N . ASP A 1 90 ? 7.840 7.662 -3.711 1.00 97.81 90 ASP A N 1
ATOM 771 C CA . ASP A 1 90 ? 8.494 8.665 -4.569 1.00 97.81 90 ASP A CA 1
ATOM 772 C C . ASP A 1 90 ? 9.984 8.375 -4.735 1.00 97.81 90 ASP A C 1
ATOM 774 O O . ASP A 1 90 ? 10.495 8.291 -5.852 1.00 97.81 90 ASP A O 1
ATOM 778 N N . ILE A 1 91 ? 10.685 8.144 -3.622 1.00 98.00 91 ILE A N 1
ATOM 779 C CA . ILE A 1 91 ? 12.119 7.860 -3.660 1.00 98.00 91 ILE A CA 1
ATOM 780 C C . ILE A 1 91 ? 12.391 6.575 -4.450 1.00 98.00 91 ILE A C 1
ATOM 782 O O . ILE A 1 91 ? 13.294 6.551 -5.285 1.00 98.00 91 ILE A O 1
ATOM 786 N N . MET A 1 92 ? 11.629 5.506 -4.214 1.00 97.75 92 MET A N 1
ATOM 787 C CA . MET A 1 92 ? 11.835 4.222 -4.894 1.00 97.75 92 MET A CA 1
ATOM 788 C C . MET A 1 92 ? 11.519 4.290 -6.394 1.00 97.75 92 MET A C 1
ATOM 790 O O . MET A 1 92 ? 12.251 3.707 -7.199 1.00 97.75 92 MET A O 1
ATOM 794 N N . ILE A 1 93 ? 10.475 5.026 -6.784 1.00 97.50 93 ILE A N 1
ATOM 795 C CA . ILE A 1 93 ? 10.106 5.262 -8.186 1.00 97.50 93 ILE A CA 1
ATOM 796 C C . ILE A 1 93 ? 11.225 6.025 -8.897 1.00 97.50 93 ILE A C 1
ATOM 798 O O . ILE A 1 93 ? 11.693 5.569 -9.941 1.00 97.50 93 ILE A O 1
ATOM 802 N N . GLU A 1 94 ? 11.731 7.117 -8.314 1.00 96.19 94 GLU A N 1
ATOM 803 C CA . GLU A 1 94 ? 12.831 7.886 -8.914 1.00 96.19 94 GLU A CA 1
ATOM 804 C C . GLU A 1 94 ? 14.132 7.075 -9.015 1.00 96.19 94 GLU A C 1
ATOM 806 O O . GLU A 1 94 ? 14.823 7.129 -10.038 1.00 96.19 94 GLU A O 1
ATOM 811 N N . GLN A 1 95 ? 14.466 6.273 -7.996 1.00 95.19 95 GLN A N 1
ATOM 812 C CA . GLN A 1 95 ? 15.632 5.377 -8.033 1.00 95.19 95 GLN A CA 1
ATOM 813 C C . GLN A 1 95 ? 15.506 4.330 -9.147 1.00 95.19 95 GLN A C 1
ATOM 815 O O . GLN A 1 95 ? 16.464 4.072 -9.886 1.00 95.19 95 GLN A O 1
ATOM 820 N N . THR A 1 96 ? 14.314 3.751 -9.299 1.00 95.56 96 THR A N 1
ATOM 821 C CA . THR A 1 96 ? 14.024 2.750 -10.332 1.00 95.56 96 THR A CA 1
ATOM 822 C C . THR A 1 96 ? 14.076 3.372 -11.726 1.00 95.56 96 THR A C 1
ATOM 824 O O . THR A 1 96 ? 14.735 2.824 -12.610 1.00 95.56 96 THR A O 1
ATOM 827 N N . ARG A 1 97 ? 13.472 4.553 -11.916 1.00 93.81 97 ARG A N 1
ATOM 828 C CA . ARG A 1 97 ? 13.494 5.301 -13.182 1.00 93.81 97 ARG A CA 1
ATOM 829 C C . ARG A 1 97 ? 14.912 5.697 -13.589 1.00 93.81 97 ARG A C 1
ATOM 831 O O . ARG A 1 97 ? 15.314 5.481 -14.733 1.00 93.81 97 ARG A O 1
ATOM 838 N N . THR A 1 98 ? 15.691 6.227 -12.646 1.00 92.69 98 THR A N 1
ATOM 839 C CA . THR A 1 98 ? 17.091 6.610 -12.886 1.00 92.69 98 THR A CA 1
ATOM 840 C C . THR A 1 98 ? 17.905 5.397 -13.322 1.00 92.69 98 THR A C 1
ATOM 842 O O . THR A 1 98 ? 18.610 5.448 -14.329 1.00 92.69 98 THR A O 1
ATOM 845 N N . SER A 1 99 ? 17.747 4.273 -12.625 1.00 90.62 99 SER A N 1
ATOM 846 C CA . SER A 1 99 ? 18.436 3.028 -12.967 1.00 90.62 99 SER A CA 1
ATOM 847 C C . SER A 1 99 ? 18.030 2.502 -14.349 1.00 90.62 99 SER A C 1
ATOM 849 O O . SER A 1 99 ? 18.898 2.120 -15.127 1.00 90.62 99 SER A O 1
ATOM 851 N N . LEU A 1 100 ? 16.738 2.548 -14.698 1.00 89.75 100 LEU A N 1
ATOM 852 C CA . LEU A 1 100 ? 16.239 2.142 -16.017 1.00 89.75 100 LEU A CA 1
ATOM 853 C C . LEU A 1 100 ? 16.887 2.952 -17.151 1.00 89.75 100 LEU A C 1
ATOM 855 O O . LEU A 1 100 ? 17.291 2.372 -18.155 1.00 89.75 100 LEU A O 1
ATOM 859 N N . SER A 1 101 ? 17.054 4.269 -16.988 1.00 86.62 101 SER A N 1
ATOM 860 C CA . SER A 1 101 ? 17.683 5.117 -18.018 1.00 86.62 101 SER A CA 1
ATOM 861 C C . SER A 1 101 ? 19.155 4.780 -18.302 1.00 86.62 101 SER A C 1
ATOM 863 O O . SER A 1 101 ? 19.671 5.109 -19.369 1.00 86.62 101 SER A O 1
ATOM 865 N N . GLN A 1 102 ? 19.829 4.100 -17.371 1.00 84.62 102 GLN A N 1
ATOM 866 C CA . GLN A 1 102 ? 21.222 3.667 -17.509 1.00 84.62 102 GLN A CA 1
ATOM 867 C C . GLN A 1 102 ? 21.355 2.286 -18.173 1.00 84.62 102 GLN A C 1
ATOM 869 O O . GLN A 1 102 ? 22.452 1.894 -18.581 1.00 84.62 102 GLN A O 1
ATOM 874 N N . VAL A 1 103 ? 20.255 1.538 -18.297 1.00 82.00 103 VAL A N 1
ATOM 875 C CA . VAL A 1 103 ? 20.250 0.198 -18.886 1.00 82.00 103 VAL A CA 1
ATOM 876 C C . VAL A 1 103 ? 20.250 0.301 -20.409 1.00 82.00 103 VAL A C 1
ATOM 878 O O . VAL A 1 103 ? 19.327 0.831 -21.023 1.00 82.00 103 VAL A O 1
ATOM 881 N N . LYS A 1 104 ? 21.279 -0.262 -21.049 1.00 68.19 104 LYS A N 1
ATOM 882 C CA . LYS A 1 104 ? 21.286 -0.475 -22.504 1.00 68.19 104 LYS A CA 1
ATOM 883 C C . LYS A 1 104 ? 20.283 -1.583 -22.851 1.00 68.19 104 LYS A C 1
ATOM 885 O O . LYS A 1 104 ? 20.193 -2.566 -22.120 1.00 68.19 104 LYS A O 1
ATOM 890 N N . SER A 1 105 ? 19.539 -1.415 -23.948 1.00 63.84 105 SER A N 1
ATOM 891 C CA . SER A 1 105 ? 18.478 -2.324 -24.423 1.00 63.84 105 SER A CA 1
ATOM 892 C C . SER A 1 105 ? 18.797 -3.812 -24.201 1.00 63.84 105 SER A C 1
ATOM 894 O O . SER A 1 105 ? 19.844 -4.283 -24.643 1.00 63.84 105 SER A O 1
ATOM 896 N N . GLY A 1 106 ? 17.892 -4.550 -23.546 1.00 69.12 106 GLY A N 1
ATOM 897 C CA . GLY A 1 106 ? 18.045 -5.981 -23.261 1.00 69.12 106 GLY A CA 1
ATOM 898 C C . GLY A 1 106 ? 16.976 -6.534 -22.308 1.00 69.12 106 GLY A C 1
ATOM 899 O O . GLY A 1 106 ? 16.042 -5.823 -21.935 1.00 69.12 106 GLY A O 1
ATOM 900 N N . ASN A 1 107 ? 17.156 -7.786 -21.869 1.00 71.62 107 ASN A N 1
ATOM 901 C CA . ASN A 1 107 ? 16.219 -8.571 -21.035 1.00 71.62 107 ASN A CA 1
ATOM 902 C C . ASN A 1 107 ? 15.913 -7.972 -19.642 1.00 71.62 107 ASN A C 1
ATOM 904 O O . ASN A 1 107 ? 15.071 -8.494 -18.914 1.00 71.62 107 ASN A O 1
ATOM 908 N N . LEU A 1 108 ? 16.599 -6.893 -19.246 1.00 85.56 108 LEU A N 1
ATOM 909 C CA . LEU A 1 108 ? 16.339 -6.165 -17.999 1.00 85.56 108 LEU A CA 1
ATOM 910 C C . LEU A 1 108 ? 15.225 -5.125 -18.133 1.00 85.56 108 LEU A C 1
ATOM 912 O O . LEU A 1 108 ? 14.610 -4.783 -17.128 1.00 85.56 108 LEU A O 1
ATOM 916 N N . ASN A 1 109 ? 14.958 -4.627 -19.346 1.00 89.50 109 ASN A N 1
ATOM 917 C CA . ASN A 1 109 ? 13.993 -3.547 -19.558 1.00 89.50 109 ASN A CA 1
ATOM 918 C C . ASN A 1 109 ? 12.597 -3.930 -19.040 1.00 89.50 109 ASN A C 1
ATOM 920 O O . ASN A 1 109 ? 11.982 -3.170 -18.301 1.00 89.50 109 ASN A O 1
ATOM 924 N N . GLU A 1 110 ? 12.144 -5.147 -19.346 1.00 90.19 110 GLU A N 1
ATOM 925 C CA . GLU A 1 110 ? 10.853 -5.656 -18.872 1.00 90.19 110 GLU A CA 1
ATOM 926 C C . GLU A 1 110 ? 10.805 -5.765 -17.338 1.00 90.19 110 GLU A C 1
ATOM 928 O O . GLU A 1 110 ? 9.854 -5.309 -16.712 1.00 90.19 110 GLU A O 1
ATOM 933 N N . SER A 1 111 ? 11.869 -6.271 -16.703 1.00 92.88 111 SER A N 1
ATOM 934 C CA . SER A 1 111 ? 11.964 -6.348 -15.237 1.00 92.88 111 SER A CA 1
ATOM 935 C C . SER A 1 111 ? 11.888 -4.971 -14.566 1.00 92.88 111 SER A C 1
ATOM 937 O O . SER A 1 111 ? 11.240 -4.828 -13.531 1.00 92.88 111 SER A O 1
ATOM 939 N N . TYR A 1 112 ? 12.516 -3.948 -15.153 1.00 94.25 112 TYR A N 1
ATOM 940 C CA . TYR A 1 112 ? 12.399 -2.569 -14.673 1.00 94.25 112 TYR A CA 1
ATOM 941 C C . TYR A 1 112 ? 10.991 -2.007 -14.867 1.00 94.25 112 TYR A C 1
ATOM 943 O O . TYR A 1 112 ? 10.494 -1.326 -13.976 1.00 94.25 112 TYR A O 1
ATOM 951 N N . GLN A 1 113 ? 10.336 -2.298 -15.994 1.00 93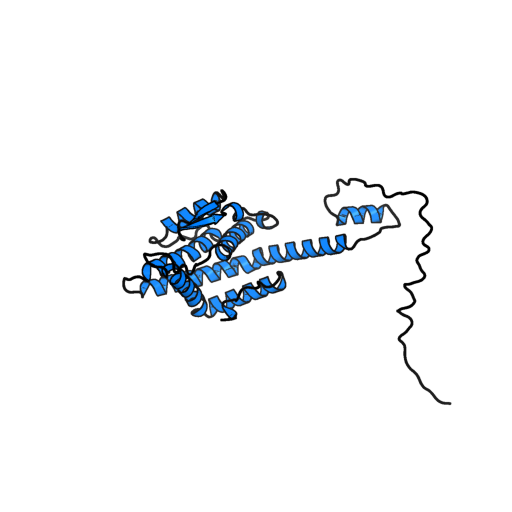.81 113 GLN A N 1
ATOM 952 C CA . GLN A 1 113 ? 8.959 -1.866 -16.238 1.00 93.81 113 GLN A CA 1
ATOM 953 C C . GLN A 1 113 ? 7.978 -2.509 -15.256 1.00 93.81 113 GLN A C 1
ATOM 955 O O . GLN A 1 113 ? 7.118 -1.805 -14.737 1.00 93.81 113 GLN A O 1
ATOM 960 N N . ILE A 1 114 ? 8.135 -3.798 -14.937 1.00 94.62 114 ILE A N 1
ATOM 961 C CA . ILE A 1 114 ? 7.329 -4.479 -13.911 1.00 94.62 114 ILE A CA 1
ATOM 962 C C . ILE A 1 114 ? 7.572 -3.855 -12.531 1.00 94.62 114 ILE A C 1
ATOM 964 O O . ILE A 1 114 ? 6.612 -3.505 -11.846 1.00 94.62 114 ILE A O 1
ATOM 968 N N . ALA A 1 115 ? 8.836 -3.666 -12.131 1.00 96.44 115 ALA A N 1
ATOM 969 C CA . ALA A 1 115 ? 9.180 -3.045 -10.849 1.00 96.44 115 ALA A CA 1
ATOM 970 C C . ALA A 1 115 ? 8.595 -1.629 -10.722 1.00 96.44 115 ALA A C 1
ATOM 972 O O . ALA A 1 115 ? 8.002 -1.280 -9.701 1.00 96.44 115 ALA A O 1
ATOM 973 N N . LEU A 1 116 ? 8.720 -0.827 -11.781 1.00 96.88 116 LEU A N 1
ATOM 974 C CA . LEU A 1 116 ? 8.188 0.526 -11.829 1.00 96.88 116 LEU A CA 1
ATOM 975 C C . LEU A 1 116 ? 6.656 0.526 -11.810 1.00 96.88 116 LEU A C 1
ATOM 977 O O . LEU A 1 116 ? 6.070 1.268 -11.031 1.00 96.88 116 LEU A O 1
ATOM 981 N N . ALA A 1 117 ? 6.001 -0.337 -12.593 1.00 97.56 117 ALA A N 1
ATOM 982 C CA . ALA A 1 117 ? 4.545 -0.456 -12.611 1.00 97.56 117 ALA A CA 1
ATOM 983 C C . ALA A 1 117 ? 3.990 -0.868 -11.241 1.00 97.56 117 ALA A C 1
ATOM 985 O O . ALA A 1 117 ? 3.023 -0.271 -10.774 1.00 97.56 117 ALA A O 1
ATOM 986 N N . TYR A 1 118 ? 4.634 -1.819 -10.561 1.00 97.94 118 TYR A N 1
ATOM 987 C CA . TYR A 1 118 ? 4.275 -2.241 -9.207 1.00 97.94 118 TYR A CA 1
ATOM 988 C C . TYR A 1 118 ? 4.306 -1.076 -8.197 1.00 97.94 118 TYR A C 1
ATOM 990 O O . TYR A 1 118 ? 3.340 -0.853 -7.459 1.00 97.94 118 TYR A O 1
ATOM 998 N N . LEU A 1 119 ? 5.377 -0.275 -8.206 1.00 98.12 119 LEU A N 1
ATOM 999 C CA . LEU A 1 119 ? 5.485 0.907 -7.344 1.00 98.12 119 LEU A CA 1
ATOM 1000 C C . LEU A 1 119 ? 4.483 2.003 -7.748 1.00 98.12 119 LEU A C 1
ATOM 1002 O O . LEU A 1 119 ? 3.849 2.613 -6.887 1.00 98.12 119 LEU A O 1
ATOM 1006 N N . SER A 1 120 ? 4.29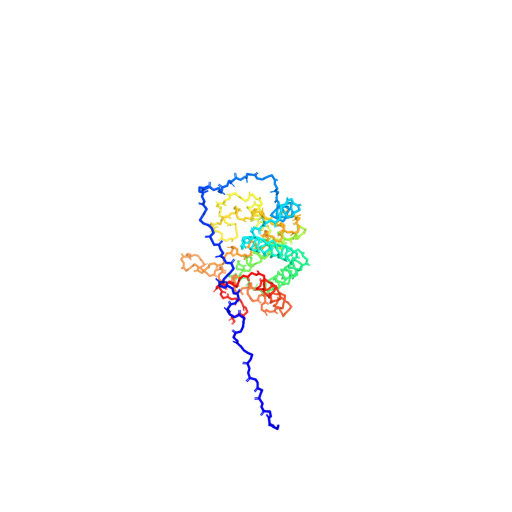5 2.226 -9.050 1.00 98.19 120 SER A N 1
ATOM 1007 C CA . SER A 1 120 ? 3.391 3.242 -9.593 1.00 98.19 120 SER A CA 1
ATOM 1008 C C . SER A 1 120 ? 1.913 2.954 -9.326 1.00 98.19 120 SER A C 1
ATOM 1010 O O . SER A 1 120 ? 1.172 3.901 -9.072 1.00 98.19 120 SER A O 1
ATOM 1012 N N . VAL A 1 121 ? 1.468 1.690 -9.348 1.00 98.38 121 VAL A N 1
ATOM 1013 C CA . VAL A 1 121 ? 0.097 1.317 -8.940 1.00 98.38 121 VAL A CA 1
ATOM 1014 C C . VAL A 1 121 ? -0.134 1.717 -7.486 1.00 98.38 121 VAL A C 1
ATOM 1016 O O . VAL A 1 121 ? -1.086 2.434 -7.190 1.00 98.38 121 VAL A O 1
ATOM 1019 N N . SER A 1 122 ? 0.792 1.349 -6.600 1.00 98.12 122 SER A N 1
ATOM 1020 C CA . SER A 1 122 ? 0.733 1.693 -5.174 1.00 98.12 122 SER A CA 1
ATOM 1021 C C . SER A 1 122 ? 0.690 3.211 -4.959 1.00 98.12 122 SER A C 1
ATOM 1023 O O . SER A 1 122 ? -0.180 3.728 -4.259 1.00 98.12 122 SER A O 1
ATOM 1025 N N . LYS A 1 123 ? 1.567 3.956 -5.645 1.00 98.38 123 LYS A N 1
ATOM 1026 C CA . LYS A 1 123 ? 1.601 5.423 -5.563 1.00 98.38 123 LYS A CA 1
ATOM 1027 C C . LYS A 1 123 ? 0.311 6.059 -6.072 1.00 98.38 123 LYS A C 1
ATOM 1029 O O . LYS A 1 123 ? -0.175 6.999 -5.454 1.00 98.38 123 LYS A O 1
ATOM 1034 N N . LYS A 1 124 ? -0.273 5.538 -7.154 1.00 98.12 124 LYS A N 1
ATOM 1035 C CA . LYS A 1 124 ? -1.550 6.027 -7.691 1.00 98.12 124 LYS A CA 1
ATOM 1036 C C . LYS A 1 124 ? -2.729 5.728 -6.760 1.00 98.12 124 LYS A C 1
ATOM 1038 O O . LYS A 1 124 ? -3.634 6.552 -6.677 1.00 98.12 124 LYS A O 1
ATOM 1043 N N . CYS A 1 125 ? -2.703 4.602 -6.041 1.00 97.56 125 CYS A N 1
ATOM 1044 C CA . CYS A 1 125 ? -3.686 4.292 -4.998 1.00 97.56 125 CYS A CA 1
ATOM 1045 C C . CYS A 1 125 ? -3.639 5.298 -3.837 1.00 97.56 125 CYS A C 1
ATOM 1047 O O . CYS A 1 125 ? -4.690 5.640 -3.300 1.00 97.56 125 CYS A O 1
ATOM 1049 N N . LEU A 1 126 ? -2.449 5.780 -3.452 1.00 96.19 126 LEU A N 1
ATOM 1050 C CA . LEU A 1 126 ? -2.305 6.832 -2.436 1.00 96.19 126 LEU A CA 1
ATOM 1051 C C . LEU A 1 126 ? -2.687 8.201 -2.984 1.00 96.19 126 LEU A C 1
ATOM 1053 O O . LEU A 1 126 ? -3.533 8.894 -2.429 1.00 96.19 126 LEU A O 1
ATOM 1057 N N . PHE A 1 127 ? -2.056 8.604 -4.079 1.00 95.00 127 PHE A N 1
ATOM 1058 C CA . PHE A 1 127 ? -2.159 9.952 -4.599 1.00 95.00 127 PHE A CA 1
ATOM 1059 C C . PHE A 1 127 ? -2.796 9.946 -5.984 1.00 95.00 127 PHE A C 1
ATOM 1061 O O . PHE A 1 127 ? -2.164 9.631 -6.992 1.00 95.00 127 PHE A O 1
ATOM 1068 N N . GLU A 1 128 ? -4.071 10.328 -6.026 1.00 91.75 128 GLU A N 1
ATOM 1069 C CA . GLU A 1 128 ? -4.897 10.279 -7.232 1.00 91.75 128 GLU A CA 1
ATOM 1070 C C . GLU A 1 128 ? -4.354 11.148 -8.374 1.00 91.75 128 GLU A C 1
ATOM 1072 O O . GLU A 1 128 ? -4.529 10.788 -9.533 1.00 91.75 128 GLU A O 1
ATOM 1077 N N . ASP A 1 129 ? -3.615 12.222 -8.089 1.00 93.69 129 ASP A N 1
ATOM 1078 C CA . ASP A 1 129 ? -3.031 13.089 -9.124 1.00 93.69 129 ASP A CA 1
ATOM 1079 C C . ASP A 1 129 ? -1.680 12.576 -9.661 1.00 93.69 129 ASP A C 1
ATOM 1081 O O . ASP A 1 129 ? -1.147 13.110 -10.639 1.00 93.69 129 ASP A O 1
ATOM 1085 N N . TYR A 1 130 ? -1.119 11.506 -9.082 1.00 95.50 130 TYR A N 1
ATOM 1086 C CA . TYR A 1 130 ? 0.127 10.911 -9.569 1.00 95.50 130 TYR A CA 1
ATOM 1087 C C . TYR A 1 130 ? -0.020 10.446 -11.026 1.00 95.50 130 TYR A C 1
ATOM 1089 O O . TYR A 1 130 ? -1.001 9.802 -11.402 1.00 95.50 130 TYR A O 1
ATOM 1097 N N . SER A 1 131 ? 0.962 10.746 -11.871 1.00 95.06 131 SER A N 1
ATOM 1098 C CA . SER A 1 131 ? 0.960 10.331 -13.275 1.00 95.06 131 SER A CA 1
ATOM 1099 C C . SER A 1 131 ? 2.098 9.338 -13.530 1.00 95.06 131 SER A C 1
ATOM 1101 O O . SER A 1 131 ? 3.257 9.725 -13.391 1.00 95.06 131 SER A O 1
ATOM 1103 N N . PRO A 1 132 ? 1.797 8.074 -13.890 1.00 94.19 132 PRO A N 1
ATOM 1104 C CA . PRO A 1 132 ? 2.824 7.081 -14.189 1.00 94.19 132 PRO A CA 1
ATOM 1105 C C . PRO A 1 132 ? 3.525 7.375 -15.521 1.00 94.19 132 PRO A C 1
ATOM 1107 O O . PRO A 1 132 ? 2.977 8.055 -16.396 1.00 94.19 132 PRO A O 1
ATOM 1110 N N . ASP A 1 133 ? 4.718 6.804 -15.692 1.00 93.19 133 ASP A N 1
ATOM 1111 C CA . ASP A 1 133 ? 5.511 6.953 -16.913 1.00 93.19 133 ASP A CA 1
ATOM 1112 C C . ASP A 1 133 ? 4.779 6.384 -18.136 1.00 93.19 133 ASP A C 1
ATOM 1114 O O . ASP A 1 133 ? 4.074 5.375 -18.057 1.00 93.19 133 ASP A O 1
ATOM 1118 N N . ILE A 1 134 ? 4.974 7.020 -19.297 1.00 92.75 134 ILE A N 1
ATOM 1119 C CA . ILE A 1 134 ? 4.246 6.704 -20.540 1.00 92.75 134 ILE A CA 1
ATOM 1120 C C . ILE A 1 134 ? 4.370 5.219 -20.910 1.00 92.75 134 ILE A C 1
ATOM 1122 O O . ILE A 1 134 ? 3.387 4.619 -21.332 1.00 92.75 134 ILE A O 1
ATOM 1126 N N . SER A 1 135 ? 5.543 4.616 -20.701 1.00 92.00 135 SER A N 1
ATOM 1127 C CA . SER A 1 135 ? 5.820 3.211 -21.030 1.00 92.00 135 SER A CA 1
ATOM 1128 C C . SER A 1 135 ? 4.997 2.202 -20.224 1.00 92.00 135 SER A C 1
ATOM 1130 O O . SER A 1 135 ? 4.725 1.115 -20.722 1.00 92.00 135 SER A O 1
ATOM 1132 N N . ILE A 1 136 ? 4.595 2.544 -18.998 1.00 95.38 136 ILE A N 1
ATOM 1133 C CA . ILE A 1 136 ? 3.862 1.648 -18.088 1.00 95.38 136 ILE A CA 1
ATOM 1134 C C . ILE A 1 136 ? 2.420 2.098 -17.839 1.00 95.38 136 ILE A C 1
ATOM 1136 O O . ILE A 1 136 ? 1.662 1.393 -17.174 1.00 95.38 136 ILE A O 1
ATOM 1140 N N . LYS A 1 137 ? 2.024 3.267 -18.356 1.00 96.00 137 LYS A N 1
ATOM 1141 C CA . LYS A 1 137 ? 0.745 3.918 -18.051 1.00 96.00 137 LYS A CA 1
ATOM 1142 C C . LYS A 1 137 ? -0.461 3.009 -18.288 1.00 96.00 137 LYS A C 1
ATOM 1144 O O . LYS A 1 137 ? -1.338 2.943 -17.433 1.00 96.00 137 LYS A O 1
ATOM 1149 N N . GLU A 1 138 ? -0.498 2.293 -19.408 1.00 96.25 138 GLU A N 1
ATOM 1150 C CA . GLU A 1 138 ? -1.603 1.378 -19.728 1.00 96.25 138 GLU A CA 1
ATOM 1151 C C . GLU A 1 138 ? -1.678 0.196 -18.754 1.00 96.25 138 GLU A C 1
ATOM 1153 O O . GLU A 1 138 ? -2.765 -0.151 -18.285 1.00 96.25 138 GLU A O 1
ATOM 1158 N N . ARG A 1 139 ? -0.526 -0.375 -18.376 1.00 95.38 139 ARG A N 1
ATOM 1159 C CA . ARG A 1 139 ? -0.446 -1.465 -17.391 1.00 95.38 139 ARG A CA 1
ATOM 1160 C C . ARG A 1 139 ? -0.922 -1.005 -16.013 1.00 95.38 139 ARG A C 1
ATOM 1162 O O . ARG A 1 139 ? -1.701 -1.690 -15.368 1.00 95.38 139 ARG A O 1
ATOM 1169 N N . VAL A 1 140 ? -0.516 0.194 -15.593 1.00 97.62 140 VAL A N 1
ATOM 1170 C CA . VAL A 1 140 ? -0.935 0.778 -14.310 1.00 97.62 140 VAL A CA 1
ATOM 1171 C C . VAL A 1 140 ? -2.439 1.054 -14.294 1.00 97.62 140 VAL A C 1
ATOM 1173 O O . VAL A 1 140 ? -3.116 0.687 -13.342 1.00 97.62 140 VAL A O 1
ATOM 1176 N N . ILE A 1 141 ? -2.987 1.675 -15.345 1.00 97.06 141 ILE A N 1
ATOM 1177 C CA . ILE A 1 141 ? -4.422 1.999 -15.412 1.00 97.06 141 ILE A CA 1
ATOM 1178 C C . ILE A 1 141 ? -5.278 0.731 -15.436 1.00 97.06 141 ILE A C 1
ATOM 1180 O O . ILE A 1 141 ? -6.294 0.672 -14.746 1.00 97.06 141 ILE A O 1
ATOM 1184 N N . SER A 1 142 ? -4.884 -0.275 -16.216 1.00 96.75 142 SER A N 1
ATOM 1185 C CA . SER A 1 142 ? -5.622 -1.540 -16.292 1.00 96.75 142 SER A CA 1
ATOM 1186 C C . SER A 1 142 ? -5.597 -2.298 -14.963 1.00 96.75 142 SER A C 1
ATOM 1188 O O . SER A 1 142 ? -6.634 -2.804 -14.541 1.00 96.75 142 SER A O 1
ATOM 1190 N N . GLU A 1 143 ? -4.470 -2.304 -14.247 1.00 97.75 143 GLU A N 1
ATOM 1191 C CA . GLU A 1 143 ? -4.395 -2.874 -12.897 1.00 97.75 143 GLU A CA 1
ATOM 1192 C C . GLU A 1 143 ? -5.291 -2.120 -11.899 1.00 97.75 143 GLU A C 1
ATOM 1194 O O . GLU A 1 143 ? -6.042 -2.732 -11.141 1.00 97.75 143 GLU A O 1
ATOM 1199 N N . LEU A 1 144 ? -5.285 -0.784 -11.938 1.00 97.56 144 LEU A N 1
ATOM 1200 C CA . LEU A 1 144 ? -6.134 0.041 -11.071 1.00 97.56 144 LEU A CA 1
ATOM 1201 C C . LEU A 1 144 ? -7.624 -0.202 -11.315 1.00 97.56 144 LEU A C 1
ATOM 1203 O O . LEU A 1 144 ? -8.402 -0.219 -10.368 1.00 97.56 144 LEU A O 1
ATOM 1207 N N . GLN A 1 145 ? -8.038 -0.440 -12.561 1.00 97.44 145 GLN A N 1
ATOM 1208 C CA . GLN A 1 145 ? -9.429 -0.793 -12.856 1.00 97.44 145 GLN A CA 1
ATOM 1209 C C . GLN A 1 145 ? -9.852 -2.098 -12.171 1.00 97.44 145 GLN A C 1
ATOM 1211 O O . G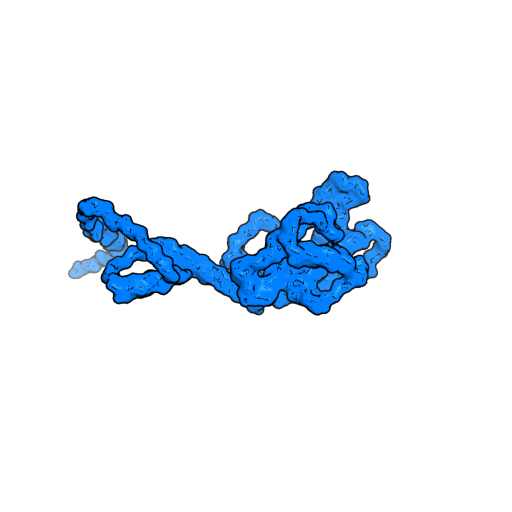LN A 1 145 ? -10.991 -2.192 -11.716 1.00 97.44 145 GLN A O 1
ATOM 1216 N N . LEU A 1 146 ? -8.958 -3.087 -12.071 1.00 97.75 146 LEU A N 1
ATOM 1217 C CA . LEU A 1 146 ? -9.232 -4.334 -11.351 1.00 97.75 146 LEU A CA 1
ATOM 1218 C C . LEU A 1 146 ? -9.361 -4.086 -9.841 1.00 97.75 146 LEU A C 1
ATOM 1220 O O . LEU A 1 146 ? -10.315 -4.562 -9.221 1.00 97.75 146 LEU A O 1
ATOM 1224 N N . ILE A 1 147 ? -8.460 -3.275 -9.276 1.00 97.62 147 ILE A N 1
ATOM 1225 C CA . ILE A 1 147 ? -8.488 -2.857 -7.864 1.00 97.62 147 ILE A CA 1
ATOM 1226 C C . ILE A 1 147 ? -9.796 -2.130 -7.525 1.00 97.62 147 ILE A C 1
ATOM 1228 O O . ILE A 1 147 ? -10.412 -2.424 -6.502 1.00 97.62 147 ILE A O 1
ATOM 1232 N N . GLU A 1 148 ? -10.242 -1.206 -8.379 1.00 96.50 148 GLU A N 1
ATOM 1233 C CA . GLU A 1 148 ? -11.465 -0.429 -8.145 1.00 96.50 148 GLU A CA 1
ATOM 1234 C C . GLU A 1 148 ? -12.746 -1.255 -8.305 1.00 96.50 148 GLU A C 1
ATOM 1236 O O . GLU A 1 148 ? -13.698 -1.055 -7.550 1.00 96.50 148 GLU A O 1
ATOM 1241 N N . ARG A 1 149 ? -12.785 -2.203 -9.253 1.00 96.12 149 ARG A N 1
ATOM 1242 C CA . ARG A 1 149 ? -13.937 -3.110 -9.410 1.00 96.12 149 ARG A CA 1
ATOM 1243 C C . ARG A 1 149 ? -14.075 -4.066 -8.229 1.00 96.12 149 ARG A C 1
ATOM 1245 O O . ARG A 1 149 ? -15.191 -4.330 -7.789 1.00 96.12 149 ARG A O 1
ATOM 1252 N N . ALA A 1 150 ? -12.954 -4.571 -7.712 1.00 95.25 150 ALA A N 1
ATOM 1253 C CA . ALA A 1 150 ? -12.910 -5.509 -6.591 1.00 95.25 150 ALA A CA 1
ATOM 1254 C C . ALA A 1 150 ? -13.774 -6.783 -6.792 1.00 95.25 150 ALA A C 1
ATOM 1256 O O . ALA A 1 150 ? -14.384 -7.298 -5.851 1.00 95.25 150 ALA A O 1
ATOM 1257 N N . GLU A 1 151 ? -13.822 -7.313 -8.021 1.00 92.75 151 GLU A N 1
ATOM 1258 C CA . GLU A 1 151 ? -14.712 -8.409 -8.459 1.00 92.75 151 GLU A CA 1
ATOM 1259 C C . GLU A 1 151 ? -14.083 -9.813 -8.326 1.00 92.75 151 GLU A C 1
ATOM 1261 O O . GLU A 1 151 ? -14.140 -10.641 -9.233 1.00 92.75 151 GLU A O 1
ATOM 1266 N N . GLY A 1 152 ? -13.488 -10.117 -7.171 1.00 94.88 152 GLY A N 1
ATOM 1267 C CA . GLY A 1 152 ? -12.974 -11.462 -6.897 1.00 94.88 152 GLY A CA 1
ATOM 1268 C C . GLY A 1 152 ? -11.761 -11.839 -7.753 1.00 94.88 152 GLY A C 1
ATOM 1269 O O . GLY A 1 152 ? -10.911 -11.005 -8.058 1.00 94.88 152 GLY A O 1
ATOM 1270 N N . PHE A 1 153 ? -11.656 -13.115 -8.131 1.00 96.56 153 PHE A N 1
ATOM 1271 C CA . PHE A 1 153 ? -10.476 -13.626 -8.825 1.00 96.56 153 PHE A CA 1
ATOM 1272 C C . PHE A 1 153 ? -10.391 -13.192 -10.293 1.00 96.56 153 PHE A C 1
ATOM 1274 O O . PHE A 1 153 ? -11.226 -13.596 -11.098 1.00 96.56 153 PHE A O 1
ATOM 1281 N N . THR A 1 154 ? -9.326 -12.477 -10.658 1.00 95.88 154 THR A N 1
ATOM 1282 C CA . THR A 1 154 ? -9.000 -12.089 -12.044 1.00 95.88 154 THR A CA 1
ATOM 1283 C C . THR A 1 154 ? -7.488 -12.175 -12.275 1.00 95.88 154 THR A C 1
ATOM 1285 O O . THR A 1 154 ? -6.713 -12.249 -11.324 1.00 95.88 154 THR A O 1
ATOM 1288 N N . GLU A 1 155 ? -7.049 -12.235 -13.529 1.00 94.31 155 GLU A N 1
ATOM 1289 C CA . GLU A 1 155 ? -5.629 -12.198 -13.883 1.00 94.31 155 GLU A CA 1
ATOM 1290 C C . GLU A 1 155 ? -5.084 -10.759 -13.859 1.00 94.31 155 GLU A C 1
ATOM 1292 O O . GLU A 1 155 ? -5.689 -9.856 -14.435 1.00 94.31 155 GLU A O 1
ATOM 1297 N N . SER A 1 156 ? -3.944 -10.552 -13.195 1.00 93.31 156 SER A N 1
ATOM 1298 C CA . SER A 1 156 ? -3.235 -9.268 -13.150 1.00 93.31 156 SER A CA 1
ATOM 1299 C C . SER A 1 156 ? -2.653 -8.901 -14.511 1.00 93.31 156 SER A C 1
ATOM 1301 O O . SER A 1 156 ? -2.034 -9.728 -15.180 1.00 93.31 156 SER A O 1
ATOM 1303 N N . ASN A 1 157 ? -2.774 -7.630 -14.894 1.00 91.62 157 ASN A N 1
ATOM 1304 C CA . ASN A 1 157 ? -2.239 -7.120 -16.157 1.00 91.62 157 ASN A CA 1
ATOM 1305 C C . ASN A 1 157 ? -0.726 -6.877 -16.100 1.00 91.62 157 ASN A C 1
ATOM 1307 O O . ASN A 1 157 ? -0.088 -6.734 -17.142 1.00 91.62 157 ASN A O 1
ATOM 1311 N N . ILE A 1 158 ? -0.153 -6.804 -14.893 1.00 92.69 158 ILE A N 1
ATOM 1312 C CA . ILE A 1 158 ? 1.288 -6.620 -14.680 1.00 92.69 158 ILE A CA 1
ATOM 1313 C C . ILE A 1 158 ? 1.988 -7.963 -14.468 1.00 92.69 158 ILE A C 1
ATOM 1315 O O . ILE A 1 158 ? 3.060 -8.183 -15.025 1.00 92.69 158 ILE A O 1
ATOM 1319 N N . PHE A 1 159 ? 1.402 -8.842 -13.651 1.00 90.38 159 PHE A N 1
ATOM 1320 C CA . PHE A 1 159 ? 2.042 -10.098 -13.244 1.00 90.38 159 PHE A CA 1
ATOM 1321 C C . PHE A 1 159 ? 1.526 -11.326 -13.998 1.00 90.38 159 PHE A C 1
ATOM 1323 O O . PHE A 1 159 ? 2.127 -12.387 -13.870 1.00 90.38 159 PHE A O 1
ATOM 1330 N N . HIS A 1 160 ? 0.427 -11.207 -14.754 1.00 89.69 160 HIS A N 1
ATOM 1331 C CA . HIS A 1 160 ? -0.199 -12.317 -15.490 1.00 89.69 160 HIS A CA 1
ATOM 1332 C C . HIS A 1 160 ? -0.495 -13.528 -14.592 1.00 89.69 160 HIS A C 1
ATOM 1334 O O . HIS A 1 160 ? -0.279 -14.689 -14.937 1.00 89.69 160 HIS A O 1
ATOM 1340 N N . LYS A 1 161 ? -0.950 -13.227 -13.370 1.00 88.19 161 LYS A N 1
ATOM 1341 C CA . LYS A 1 161 ? -1.286 -14.202 -12.331 1.00 88.19 161 LYS A CA 1
ATOM 1342 C C . LYS A 1 161 ? -2.653 -13.926 -11.763 1.00 88.19 161 LYS A C 1
ATOM 1344 O O . LYS A 1 161 ? -3.091 -12.782 -11.689 1.00 88.19 161 LYS A O 1
ATOM 1349 N N . LYS A 1 162 ? -3.300 -14.998 -11.323 1.00 92.75 162 LYS A N 1
ATOM 1350 C CA . LYS A 1 162 ? -4.608 -14.940 -10.685 1.00 92.75 162 LYS A CA 1
ATOM 1351 C C . LYS A 1 162 ? -4.490 -14.304 -9.296 1.00 92.75 162 LYS A C 1
ATOM 1353 O O . LYS A 1 162 ? -3.829 -14.868 -8.430 1.00 92.75 162 LYS A O 1
ATOM 1358 N N . GLU A 1 163 ? -5.181 -13.189 -9.093 1.00 94.94 163 GLU A N 1
ATOM 1359 C CA . GLU A 1 163 ? -5.276 -12.456 -7.827 1.00 94.94 163 GLU A CA 1
ATOM 1360 C C . GLU A 1 163 ? -6.746 -12.266 -7.429 1.00 94.94 163 GLU A C 1
ATOM 1362 O O . GLU A 1 163 ? -7.619 -12.164 -8.291 1.00 94.94 163 GLU A O 1
ATOM 1367 N N . ASP A 1 164 ? -7.037 -12.245 -6.125 1.00 97.00 164 ASP A N 1
ATOM 1368 C CA . ASP A 1 164 ? -8.371 -11.951 -5.594 1.00 97.00 164 ASP A CA 1
ATOM 1369 C C . ASP A 1 164 ? -8.547 -10.447 -5.345 1.00 97.00 164 ASP A C 1
ATOM 1371 O O . ASP A 1 164 ? -8.237 -9.920 -4.272 1.00 97.00 164 ASP A O 1
ATOM 1375 N N . TYR A 1 165 ? -9.119 -9.752 -6.325 1.00 97.62 165 TYR A N 1
ATOM 1376 C CA . TYR A 1 165 ? -9.369 -8.319 -6.237 1.00 97.62 165 TYR A CA 1
ATOM 1377 C C . TYR A 1 165 ? -10.464 -7.951 -5.220 1.00 97.62 165 TYR A C 1
ATOM 1379 O O . TYR A 1 165 ? -10.537 -6.799 -4.795 1.00 97.62 165 TYR A O 1
ATOM 1387 N N . SER A 1 166 ? -11.269 -8.903 -4.723 1.00 97.06 166 SER A N 1
ATOM 1388 C CA . SER A 1 166 ? -12.248 -8.611 -3.658 1.00 97.06 166 SER A CA 1
ATOM 1389 C C . SER A 1 166 ? -11.601 -8.201 -2.328 1.00 97.06 166 SER A C 1
ATOM 1391 O O . SER A 1 166 ? -12.248 -7.575 -1.475 1.00 97.06 166 SER A O 1
ATOM 1393 N N . GLN A 1 167 ? -10.311 -8.506 -2.161 1.00 96.88 167 GLN A N 1
ATOM 1394 C CA . GLN A 1 167 ? -9.517 -8.128 -0.993 1.00 96.88 167 GLN A CA 1
ATOM 1395 C C . GLN A 1 167 ? -9.204 -6.625 -0.950 1.00 96.88 167 GLN A C 1
ATOM 1397 O O . GLN A 1 167 ? -8.908 -6.101 0.117 1.00 96.88 167 GLN A O 1
ATOM 1402 N N . TYR A 1 168 ? -9.335 -5.906 -2.068 1.00 97.50 168 TYR A N 1
ATOM 1403 C CA . TYR A 1 168 ? -9.016 -4.476 -2.161 1.00 97.50 168 TYR A CA 1
ATOM 1404 C C . TYR A 1 168 ? -10.176 -3.562 -1.746 1.00 97.50 168 TYR A C 1
ATOM 1406 O O . TYR A 1 168 ? -10.025 -2.340 -1.713 1.00 97.50 168 TYR A O 1
ATOM 1414 N N . LYS A 1 169 ? -11.328 -4.133 -1.369 1.00 97.38 169 LYS A N 1
ATOM 1415 C CA . LYS A 1 169 ? -12.462 -3.384 -0.818 1.00 97.38 169 LYS A CA 1
ATOM 1416 C C . LYS A 1 169 ? -12.166 -2.964 0.633 1.00 97.38 169 LYS A C 1
ATOM 1418 O O . LYS A 1 169 ? -12.076 -3.863 1.473 1.00 97.38 169 LYS A O 1
ATOM 1423 N N . PRO A 1 170 ? -12.081 -1.655 0.958 1.00 97.06 170 PRO A N 1
ATOM 1424 C CA . PRO A 1 170 ? -11.849 -1.191 2.328 1.00 97.06 170 PRO A CA 1
ATOM 1425 C C . PRO A 1 170 ? -12.931 -1.679 3.300 1.00 97.06 170 PRO A C 1
ATOM 1427 O O . PRO A 1 170 ? -14.117 -1.708 2.957 1.00 97.06 170 PRO A O 1
ATOM 1430 N N . ARG A 1 171 ? -12.524 -2.066 4.515 1.00 94.38 171 ARG A N 1
ATOM 1431 C CA . ARG A 1 171 ? -13.383 -2.605 5.590 1.00 94.38 171 ARG A CA 1
ATOM 1432 C C . ARG A 1 171 ? -12.915 -2.071 6.948 1.00 94.38 171 ARG A C 1
ATOM 1434 O O . ARG A 1 171 ? -11.785 -1.611 7.066 1.00 94.38 171 ARG A O 1
ATOM 1441 N N . GLY A 1 172 ? -13.761 -2.160 7.975 1.00 93.88 172 GLY A N 1
ATOM 1442 C CA . GLY A 1 172 ? -13.391 -1.752 9.336 1.00 93.88 172 GLY A CA 1
ATOM 1443 C C . GLY A 1 172 ? -13.068 -0.259 9.432 1.00 93.88 172 GLY A C 1
ATOM 1444 O O . GLY A 1 172 ? -13.766 0.569 8.847 1.00 93.88 172 GLY A O 1
ATOM 1445 N N . HIS A 1 173 ? -12.002 0.103 10.150 1.00 94.81 173 HIS A N 1
ATOM 1446 C CA . HIS A 1 173 ? -11.603 1.504 10.303 1.00 94.81 173 HIS A CA 1
ATOM 1447 C C . HIS A 1 173 ? -11.157 2.159 8.993 1.00 94.81 173 HIS A C 1
ATOM 1449 O O . HIS A 1 173 ? -11.251 3.381 8.876 1.00 94.81 173 HIS A O 1
ATOM 1455 N N . TYR A 1 174 ? -10.768 1.384 7.974 1.00 97.25 174 TYR A N 1
ATOM 1456 C CA . TYR A 1 174 ? -10.348 1.935 6.684 1.00 97.25 174 TYR A CA 1
ATOM 1457 C C . TYR A 1 174 ? -11.462 2.668 5.929 1.00 97.25 174 TYR A C 1
ATOM 1459 O O . TYR A 1 174 ? -11.181 3.417 4.999 1.00 97.25 174 TYR A O 1
ATOM 1467 N N . THR A 1 175 ? -12.731 2.504 6.320 1.00 96.94 175 THR A N 1
ATOM 1468 C CA . THR A 1 175 ? -13.851 3.249 5.723 1.00 96.94 175 THR A CA 1
ATOM 1469 C C . THR A 1 175 ? -14.087 4.617 6.369 1.00 96.94 175 THR A C 1
ATOM 1471 O O . THR A 1 175 ? -14.944 5.356 5.886 1.00 96.94 175 THR A O 1
ATOM 1474 N N . ARG A 1 176 ? -13.367 4.965 7.448 1.00 95.06 176 ARG A N 1
ATOM 1475 C CA . ARG A 1 176 ? -13.584 6.197 8.233 1.00 95.06 176 ARG A CA 1
ATOM 1476 C C . ARG A 1 176 ? -13.140 7.472 7.509 1.00 95.06 176 ARG A C 1
ATOM 1478 O O . ARG A 1 176 ? -13.721 8.525 7.752 1.00 95.06 176 ARG A O 1
ATOM 1485 N N . SER A 1 177 ? -12.150 7.394 6.616 1.00 97.06 177 SER A N 1
ATOM 1486 C CA . SER A 1 177 ? -11.687 8.539 5.821 1.00 97.06 177 SER A CA 1
ATOM 1487 C C . SER A 1 177 ? -11.190 8.114 4.442 1.00 97.06 177 SER A C 1
ATOM 1489 O O . SER A 1 177 ? -10.826 6.960 4.223 1.00 97.06 177 SER A O 1
ATOM 1491 N N . GLU A 1 178 ? -11.166 9.048 3.490 1.00 96.75 178 GLU A N 1
ATOM 1492 C CA . GLU A 1 178 ? -10.661 8.759 2.142 1.00 96.75 178 GLU A CA 1
ATOM 1493 C C . GLU A 1 178 ? -9.156 8.464 2.146 1.00 96.75 178 GLU A C 1
ATOM 1495 O O . GLU A 1 178 ? -8.681 7.613 1.397 1.00 96.75 178 GLU A O 1
ATOM 1500 N N . MET A 1 179 ? -8.412 9.099 3.055 1.00 97.31 179 MET A N 1
ATOM 1501 C CA . MET A 1 179 ? -6.981 8.863 3.221 1.00 97.31 179 MET A CA 1
ATOM 1502 C C . MET A 1 179 ? -6.701 7.429 3.688 1.00 97.31 179 MET A C 1
ATOM 1504 O O . MET A 1 179 ? -5.821 6.767 3.142 1.00 97.31 179 MET A O 1
ATOM 1508 N N . LEU A 1 180 ? -7.508 6.908 4.619 1.00 98.00 180 LEU A N 1
ATOM 1509 C CA . LEU A 1 180 ? -7.417 5.516 5.059 1.00 98.00 180 LEU A CA 1
ATOM 1510 C C . LEU A 1 180 ? -7.817 4.517 3.963 1.00 98.00 180 LEU A C 1
ATOM 1512 O O . LEU A 1 180 ? -7.158 3.489 3.822 1.00 98.00 180 LEU A O 1
ATOM 1516 N N . LYS A 1 181 ? -8.833 4.814 3.140 1.00 98.19 181 LYS A N 1
ATOM 1517 C CA . LYS A 1 181 ? -9.188 3.952 1.993 1.00 98.19 181 LYS A CA 1
ATOM 1518 C C . LYS A 1 181 ? -8.050 3.858 0.976 1.00 98.19 181 LYS A C 1
ATOM 1520 O O . LYS A 1 181 ? -7.752 2.770 0.485 1.00 98.19 181 LYS A O 1
ATOM 1525 N N . ARG A 1 182 ? -7.420 4.993 0.667 1.00 98.06 182 ARG A N 1
ATOM 1526 C CA . ARG A 1 182 ? -6.269 5.091 -0.243 1.00 98.06 182 ARG A CA 1
ATOM 1527 C C . ARG A 1 182 ? -5.053 4.350 0.312 1.00 98.06 182 ARG A C 1
ATOM 1529 O O . ARG A 1 182 ? -4.457 3.535 -0.395 1.00 98.06 182 ARG A O 1
ATOM 1536 N N . TYR A 1 183 ? -4.750 4.554 1.598 1.00 98.00 183 TYR A N 1
ATOM 1537 C CA . TYR A 1 183 ? -3.706 3.814 2.313 1.00 98.00 183 TYR A CA 1
ATOM 1538 C C . TYR A 1 183 ? -3.923 2.307 2.231 1.00 98.00 183 TYR A C 1
ATOM 1540 O O . TYR A 1 183 ? -3.026 1.578 1.812 1.00 98.00 183 TYR A O 1
ATOM 1548 N N . PHE A 1 184 ? -5.136 1.860 2.565 1.00 97.94 184 PHE A N 1
ATOM 1549 C CA . PHE A 1 184 ? -5.523 0.458 2.519 1.00 97.94 184 PHE A CA 1
ATOM 1550 C C . PHE A 1 184 ? -5.268 -0.145 1.141 1.00 97.94 184 PHE A C 1
ATOM 1552 O O . PHE A 1 184 ? -4.552 -1.132 1.040 1.00 97.94 184 PHE A O 1
ATOM 1559 N N . LYS A 1 185 ? -5.783 0.462 0.065 1.00 98.31 185 LYS A N 1
ATOM 1560 C CA . LYS A 1 185 ? -5.596 -0.057 -1.301 1.00 98.31 185 LYS A CA 1
ATOM 1561 C C . LYS A 1 185 ? -4.120 -0.158 -1.689 1.00 98.31 185 LYS A C 1
ATOM 1563 O O . LYS A 1 185 ? -3.715 -1.165 -2.266 1.00 98.31 185 LYS A O 1
ATOM 1568 N N . SER A 1 186 ? -3.317 0.855 -1.352 1.00 98.25 186 SER A N 1
ATOM 1569 C CA . SER A 1 186 ? -1.877 0.843 -1.623 1.00 98.25 186 SER A CA 1
ATOM 1570 C C . SER A 1 186 ? -1.159 -0.261 -0.852 1.00 98.25 186 SER A C 1
ATOM 1572 O O . SER A 1 186 ? -0.412 -1.032 -1.446 1.00 98.25 186 SER A O 1
ATOM 1574 N N . MET A 1 187 ? -1.376 -0.353 0.462 1.00 96.62 187 MET A N 1
ATOM 1575 C CA . MET A 1 187 ? -0.734 -1.373 1.294 1.00 96.62 187 MET A CA 1
ATOM 1576 C C . MET A 1 187 ? -1.195 -2.782 0.925 1.00 96.62 187 MET A C 1
ATOM 1578 O O . MET A 1 187 ? -0.367 -3.681 0.829 1.00 96.62 187 MET A O 1
ATOM 1582 N N . MET A 1 188 ? -2.482 -2.971 0.627 1.00 96.56 188 MET A N 1
ATOM 1583 C CA . MET A 1 188 ? -3.009 -4.253 0.160 1.00 96.56 188 MET A CA 1
ATOM 1584 C C . MET A 1 188 ? -2.330 -4.707 -1.128 1.00 96.56 188 MET A C 1
ATOM 1586 O O . MET A 1 188 ? -1.927 -5.864 -1.216 1.00 96.56 188 MET A O 1
ATOM 1590 N N . TYR A 1 189 ? -2.145 -3.808 -2.097 1.00 97.50 189 TYR A N 1
ATOM 1591 C CA . TYR A 1 189 ? -1.426 -4.136 -3.326 1.00 97.50 189 TYR A CA 1
ATOM 1592 C C . TYR A 1 189 ? 0.030 -4.532 -3.047 1.00 97.50 189 TYR A C 1
ATOM 1594 O O . TYR A 1 189 ? 0.477 -5.581 -3.511 1.00 97.50 189 TYR A O 1
ATOM 1602 N N . LEU A 1 190 ? 0.738 -3.740 -2.231 1.00 96.00 190 LEU A N 1
ATOM 1603 C CA . LEU A 1 190 ? 2.135 -3.994 -1.862 1.00 96.00 190 LEU A CA 1
ATOM 1604 C C . LEU A 1 190 ? 2.331 -5.320 -1.108 1.00 96.00 190 LEU A C 1
ATOM 1606 O O . LEU A 1 190 ? 3.347 -5.984 -1.276 1.00 96.00 190 LEU A O 1
ATOM 1610 N N . MET A 1 191 ? 1.381 -5.709 -0.260 1.00 92.19 191 MET A N 1
ATOM 1611 C CA . MET A 1 191 ? 1.489 -6.931 0.545 1.00 92.19 191 MET A CA 1
ATOM 1612 C C . MET A 1 191 ? 1.048 -8.187 -0.215 1.00 92.19 191 MET A C 1
ATOM 1614 O O . MET A 1 191 ? 1.534 -9.288 0.057 1.00 92.19 191 MET A O 1
ATOM 1618 N N . ARG A 1 192 ? 0.087 -8.057 -1.137 1.00 92.62 192 ARG A N 1
ATOM 1619 C CA . ARG A 1 192 ? -0.524 -9.212 -1.810 1.00 92.62 192 ARG A CA 1
ATOM 1620 C C . ARG A 1 192 ? 0.146 -9.576 -3.119 1.00 92.62 192 ARG A C 1
ATOM 1622 O O . ARG A 1 192 ? 0.280 -10.766 -3.401 1.00 92.62 192 ARG A O 1
ATOM 1629 N N . MET A 1 193 ? 0.579 -8.591 -3.902 1.00 92.19 193 MET A N 1
ATOM 1630 C CA . MET A 1 193 ? 1.254 -8.871 -5.164 1.00 92.19 193 MET A CA 1
ATOM 1631 C C . MET A 1 193 ? 2.663 -9.389 -4.900 1.00 92.19 193 MET A C 1
ATOM 1633 O O . MET A 1 193 ? 3.484 -8.732 -4.265 1.00 92.19 193 MET A O 1
ATOM 1637 N N . ARG A 1 194 ? 2.942 -10.598 -5.392 1.00 87.88 194 ARG A N 1
ATOM 1638 C CA . ARG A 1 194 ? 4.195 -11.313 -5.135 1.00 87.88 194 ARG A CA 1
ATOM 1639 C C . ARG A 1 194 ? 4.973 -11.509 -6.422 1.00 87.88 194 ARG A C 1
ATOM 1641 O O . ARG A 1 194 ? 4.447 -12.027 -7.405 1.00 87.88 194 ARG A O 1
ATOM 1648 N N . PHE A 1 195 ? 6.260 -11.195 -6.358 1.00 89.38 195 PHE A N 1
ATOM 1649 C CA . PHE A 1 195 ? 7.224 -11.605 -7.369 1.00 89.38 195 PHE A CA 1
ATOM 1650 C C . PHE A 1 195 ? 7.513 -13.096 -7.192 1.00 89.38 195 PHE A C 1
ATOM 1652 O O . PHE A 1 195 ? 8.007 -13.511 -6.143 1.00 89.38 195 PHE A O 1
ATOM 1659 N N . SER A 1 196 ? 7.195 -13.922 -8.187 1.00 81.88 196 SER A N 1
ATOM 1660 C CA . SER A 1 196 ? 7.468 -15.361 -8.103 1.00 81.88 196 SER A CA 1
ATOM 1661 C C . SER A 1 196 ? 8.771 -15.744 -8.784 1.00 81.88 196 SER A C 1
ATOM 1663 O O . SER A 1 196 ? 9.181 -15.170 -9.791 1.00 81.88 196 SER A O 1
ATOM 1665 N N . ILE A 1 197 ? 9.392 -16.789 -8.244 1.00 75.25 197 ILE A N 1
ATOM 1666 C CA . ILE A 1 197 ? 10.527 -17.481 -8.852 1.00 75.25 197 ILE A CA 1
ATOM 1667 C C . ILE A 1 197 ? 9.960 -18.702 -9.581 1.00 75.25 197 ILE A C 1
ATOM 1669 O O . ILE A 1 197 ? 10.068 -19.838 -9.121 1.00 75.25 197 ILE A O 1
ATOM 1673 N N . GLU A 1 198 ? 9.260 -18.472 -10.690 1.00 66.44 198 GLU A N 1
ATOM 1674 C CA . GLU A 1 198 ? 8.724 -19.571 -11.489 1.00 66.44 198 GLU A CA 1
ATOM 1675 C C . GLU A 1 198 ? 9.773 -20.083 -12.471 1.00 66.44 198 GLU A C 1
ATOM 1677 O O . GLU A 1 198 ? 9.902 -19.606 -13.592 1.00 66.44 198 GLU A O 1
ATOM 1682 N N . LEU A 1 199 ? 10.474 -21.146 -12.075 1.00 56.44 199 LEU A N 1
ATOM 1683 C CA . LEU A 1 199 ? 11.427 -21.869 -12.927 1.00 56.44 199 LEU A CA 1
ATOM 1684 C C . LEU A 1 199 ? 10.769 -22.600 -14.120 1.00 56.44 199 LEU A C 1
ATOM 1686 O O . LEU A 1 199 ? 11.470 -23.244 -14.894 1.00 56.44 199 LEU A O 1
ATOM 1690 N N . ARG A 1 200 ? 9.434 -22.555 -14.245 1.00 49.56 200 ARG A N 1
ATOM 1691 C CA . ARG A 1 200 ? 8.645 -23.327 -15.224 1.00 49.56 200 ARG A CA 1
ATOM 1692 C C . ARG A 1 200 ? 8.181 -22.527 -16.443 1.00 49.56 200 ARG A C 1
ATOM 1694 O O . ARG A 1 200 ? 7.632 -23.128 -17.359 1.00 49.56 200 ARG A O 1
ATOM 1701 N N . ASN A 1 201 ? 8.381 -21.209 -16.470 1.00 52.00 201 ASN A N 1
ATOM 1702 C CA . ASN A 1 201 ? 7.958 -20.379 -17.596 1.00 52.00 201 ASN A CA 1
ATOM 1703 C C . ASN A 1 201 ? 9.016 -20.436 -18.717 1.00 52.00 201 ASN A C 1
ATOM 1705 O O . ASN A 1 201 ? 10.166 -20.062 -18.497 1.00 52.00 201 ASN A O 1
ATOM 1709 N N . GLU A 1 202 ? 8.656 -20.921 -19.910 1.00 53.81 202 GLU A N 1
ATOM 1710 C CA . GLU A 1 202 ? 9.626 -21.270 -20.970 1.00 53.81 202 GLU A CA 1
ATOM 1711 C C . GLU A 1 202 ? 10.304 -20.060 -21.643 1.00 53.81 202 GLU A C 1
ATOM 1713 O O . GLU A 1 202 ? 11.348 -20.220 -22.275 1.00 53.81 202 GLU A O 1
ATOM 1718 N N . LYS A 1 203 ? 9.741 -18.847 -21.524 1.00 61.03 203 LYS A N 1
ATOM 1719 C CA . LYS A 1 203 ? 10.247 -17.655 -22.235 1.00 61.03 203 LYS A CA 1
ATOM 1720 C C . LYS A 1 203 ? 11.269 -16.827 -21.451 1.00 61.03 203 LYS A C 1
ATOM 1722 O O . LYS A 1 203 ? 12.242 -16.384 -22.053 1.00 61.03 203 LYS A O 1
ATOM 1727 N N . ASP A 1 204 ? 11.062 -16.612 -20.149 1.00 67.69 204 ASP A N 1
ATOM 1728 C CA . ASP A 1 204 ? 12.007 -15.906 -19.262 1.00 67.69 204 ASP A CA 1
ATOM 1729 C C . ASP A 1 204 ? 11.614 -16.092 -17.777 1.00 67.69 204 ASP A C 1
ATOM 1731 O O . ASP A 1 204 ? 10.933 -15.251 -17.191 1.00 67.69 204 ASP A O 1
ATOM 1735 N N . PRO A 1 205 ? 12.029 -17.193 -17.128 1.00 69.44 205 PRO A N 1
ATOM 1736 C CA . PRO A 1 205 ? 11.601 -17.538 -15.766 1.00 69.44 205 PRO A CA 1
ATOM 1737 C C . PRO A 1 205 ? 12.131 -16.583 -14.679 1.00 69.44 205 PRO A C 1
ATOM 1739 O O . PRO A 1 205 ? 11.821 -16.733 -13.499 1.00 69.44 205 PRO A O 1
ATOM 1742 N N . GLN A 1 206 ? 12.973 -15.614 -15.047 1.00 83.25 206 GLN A N 1
ATOM 1743 C CA . GLN A 1 206 ? 13.690 -14.749 -14.113 1.00 83.25 206 GLN A CA 1
ATOM 1744 C C . GLN A 1 206 ? 13.224 -13.289 -14.151 1.00 83.25 206 GLN A C 1
ATOM 1746 O O . GLN A 1 206 ? 13.746 -12.483 -13.377 1.00 83.25 206 GLN A O 1
ATOM 1751 N N . THR A 1 207 ? 12.279 -12.914 -15.022 1.00 88.62 207 THR A N 1
ATOM 1752 C CA . THR A 1 207 ? 11.868 -11.509 -15.181 1.00 88.62 207 THR A CA 1
ATOM 1753 C C . THR A 1 207 ? 11.377 -10.907 -13.864 1.00 88.62 207 THR A C 1
ATOM 1755 O O . THR A 1 207 ? 11.832 -9.826 -13.483 1.00 88.62 207 THR A O 1
ATOM 1758 N N . GLU A 1 208 ? 10.514 -11.622 -13.142 1.00 89.50 208 GLU A N 1
ATOM 1759 C CA . GLU A 1 208 ? 9.975 -11.182 -11.853 1.00 89.50 208 GLU A CA 1
ATOM 1760 C C . GLU A 1 208 ? 11.005 -11.221 -10.728 1.00 89.50 208 GLU A C 1
ATOM 1762 O O . GLU A 1 208 ? 11.047 -10.302 -9.917 1.00 89.50 208 GLU A O 1
ATOM 1767 N N . LEU A 1 209 ? 11.887 -12.226 -10.703 1.00 90.56 209 LEU A N 1
ATOM 1768 C CA . LEU A 1 209 ? 12.996 -12.262 -9.747 1.00 90.56 209 LEU A CA 1
ATOM 1769 C C . LEU A 1 209 ? 13.890 -11.026 -9.913 1.00 90.56 209 LEU A C 1
ATOM 1771 O O . LEU A 1 209 ? 14.253 -10.373 -8.937 1.00 90.56 209 LEU A O 1
ATOM 1775 N N . ARG A 1 210 ? 14.218 -10.664 -11.156 1.00 91.44 210 ARG A N 1
ATOM 1776 C CA . ARG A 1 210 ? 14.983 -9.447 -11.443 1.00 91.44 210 ARG A CA 1
ATOM 1777 C C . ARG A 1 210 ? 14.206 -8.191 -11.055 1.00 91.44 210 ARG A C 1
ATOM 1779 O O . ARG A 1 210 ? 14.811 -7.284 -10.497 1.00 91.44 210 ARG A O 1
ATOM 1786 N N . ALA A 1 211 ? 12.891 -8.148 -11.278 1.00 93.44 211 ALA A N 1
ATOM 1787 C CA . ALA A 1 211 ? 12.047 -7.041 -10.824 1.00 93.44 211 ALA A CA 1
ATOM 1788 C C . ALA A 1 211 ? 12.065 -6.901 -9.289 1.00 93.44 211 ALA A C 1
ATOM 1790 O O . ALA A 1 211 ? 12.271 -5.800 -8.782 1.00 93.44 211 ALA A O 1
ATOM 1791 N N . ALA A 1 212 ? 11.969 -8.008 -8.548 1.00 93.19 212 ALA A N 1
ATOM 1792 C CA . ALA A 1 212 ? 12.075 -8.019 -7.089 1.00 93.19 212 ALA A CA 1
ATOM 1793 C C . ALA A 1 212 ? 13.431 -7.480 -6.609 1.00 93.19 212 ALA A C 1
ATOM 1795 O O . ALA A 1 212 ? 13.492 -6.632 -5.718 1.00 93.19 212 ALA A O 1
ATOM 1796 N N . LEU A 1 213 ? 14.525 -7.922 -7.240 1.00 92.50 213 LEU A N 1
ATOM 1797 C CA . LEU A 1 213 ? 15.871 -7.428 -6.941 1.00 92.50 213 LEU A CA 1
ATOM 1798 C C . LEU A 1 213 ? 16.017 -5.938 -7.260 1.00 92.50 213 LEU A C 1
ATOM 1800 O O . LEU A 1 213 ? 16.675 -5.225 -6.508 1.00 92.50 213 LEU A O 1
ATOM 1804 N N . ILE A 1 214 ? 15.395 -5.448 -8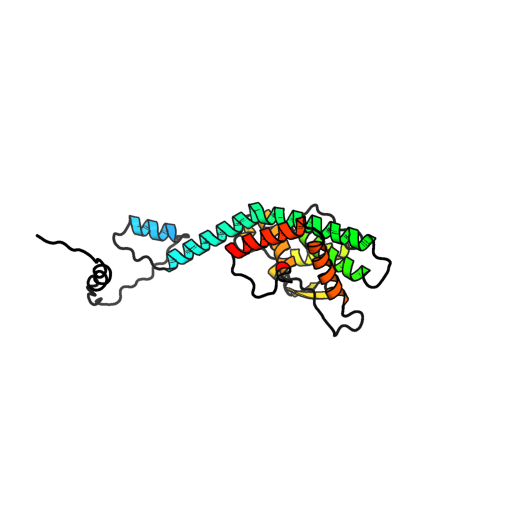.335 1.00 94.94 214 ILE A N 1
ATOM 1805 C CA . ILE A 1 214 ? 15.369 -4.021 -8.675 1.00 94.94 214 ILE A CA 1
ATOM 1806 C C . ILE A 1 214 ? 14.649 -3.223 -7.582 1.00 94.94 214 ILE A C 1
ATOM 1808 O O . ILE A 1 214 ? 15.198 -2.226 -7.114 1.00 94.94 214 ILE A O 1
ATOM 1812 N N . VAL A 1 215 ? 13.479 -3.681 -7.119 1.00 95.25 215 VAL A N 1
ATOM 1813 C CA . VAL A 1 215 ? 12.747 -3.045 -6.010 1.00 95.25 215 VAL A CA 1
ATOM 1814 C C . VAL A 1 215 ? 13.603 -3.033 -4.739 1.00 95.25 215 VAL A C 1
ATOM 1816 O O . VAL A 1 215 ? 13.808 -1.970 -4.149 1.00 95.25 215 VAL A O 1
ATOM 1819 N N . GLY A 1 216 ? 14.187 -4.170 -4.354 1.00 94.06 216 GLY A N 1
ATOM 1820 C CA . GLY A 1 216 ? 15.065 -4.262 -3.182 1.00 94.06 216 GLY A CA 1
ATOM 1821 C C . GLY A 1 216 ? 16.310 -3.372 -3.290 1.00 94.06 216 GLY A C 1
ATOM 1822 O O . GLY A 1 216 ? 16.684 -2.691 -2.335 1.00 94.06 216 GLY A O 1
ATOM 1823 N N . ASN A 1 217 ? 16.927 -3.305 -4.470 1.00 93.00 217 ASN A N 1
ATOM 1824 C CA . ASN A 1 217 ? 18.084 -2.451 -4.729 1.00 93.00 217 ASN A CA 1
ATOM 1825 C C . ASN A 1 217 ? 17.711 -0.959 -4.694 1.00 93.00 217 ASN A C 1
ATOM 1827 O O . ASN A 1 217 ? 18.470 -0.157 -4.153 1.00 93.00 217 ASN A O 1
ATOM 1831 N N . SER A 1 218 ? 16.530 -0.583 -5.201 1.00 93.69 218 SER A N 1
ATOM 1832 C CA . SER A 1 218 ? 16.028 0.800 -5.141 1.00 93.69 218 SER A CA 1
ATOM 1833 C C . SER A 1 218 ? 15.867 1.287 -3.695 1.00 93.69 218 SER A C 1
ATOM 1835 O O . SER A 1 218 ? 16.243 2.415 -3.372 1.00 93.69 218 SER A O 1
ATOM 1837 N N . LEU A 1 219 ? 15.411 0.400 -2.803 1.00 94.31 219 LEU A N 1
ATOM 1838 C CA . LEU A 1 219 ? 15.321 0.658 -1.370 1.00 94.31 219 LEU A CA 1
ATOM 1839 C C . LEU A 1 219 ? 16.712 0.754 -0.724 1.00 94.31 219 LEU A C 1
ATOM 1841 O O . LEU A 1 219 ? 16.989 1.689 0.026 1.00 94.31 219 LEU A O 1
ATOM 1845 N N . ARG A 1 220 ? 17.604 -0.199 -1.024 1.00 92.50 220 ARG A N 1
ATOM 1846 C CA . ARG A 1 220 ? 18.945 -0.294 -0.420 1.00 92.50 220 ARG A CA 1
ATOM 1847 C C . ARG A 1 220 ? 19.870 0.859 -0.813 1.00 92.50 220 ARG A C 1
ATOM 1849 O O . ARG A 1 220 ? 20.661 1.304 0.016 1.00 92.50 220 ARG A O 1
ATOM 1856 N N . ASN A 1 221 ? 19.765 1.357 -2.042 1.00 91.56 221 ASN A N 1
ATOM 1857 C CA . ASN A 1 221 ? 20.634 2.421 -2.555 1.00 91.56 221 ASN A CA 1
ATOM 1858 C C . ASN A 1 221 ? 20.266 3.817 -2.045 1.00 91.56 221 ASN A C 1
ATOM 1860 O O . ASN A 1 221 ? 21.050 4.752 -2.199 1.00 91.56 221 ASN A O 1
ATOM 1864 N N . SER A 1 222 ? 19.111 3.970 -1.393 1.00 94.62 222 SER A N 1
ATOM 1865 C CA . SER A 1 222 ? 18.717 5.221 -0.756 1.00 94.62 222 SER A CA 1
ATOM 1866 C C . SER A 1 222 ? 18.689 5.071 0.759 1.00 94.62 222 SER A C 1
ATOM 1868 O O . SER A 1 222 ? 17.792 4.457 1.336 1.00 94.62 222 SER A O 1
ATOM 1870 N N . LYS A 1 223 ? 19.647 5.715 1.438 1.00 94.94 223 LYS A N 1
ATOM 1871 C CA . LYS A 1 223 ? 19.677 5.772 2.909 1.00 94.94 223 LYS A CA 1
ATOM 1872 C C . LYS A 1 223 ? 18.379 6.358 3.475 1.00 94.94 223 LYS A C 1
ATOM 1874 O O . LYS A 1 223 ? 17.899 5.902 4.508 1.00 94.94 223 LYS A O 1
ATOM 1879 N N . THR A 1 224 ? 17.799 7.341 2.786 1.00 96.69 224 THR A N 1
ATOM 1880 C CA . THR A 1 224 ? 16.524 7.955 3.170 1.00 96.69 224 THR A CA 1
ATOM 1881 C C . THR A 1 224 ? 15.368 6.964 3.049 1.00 96.69 224 THR A C 1
ATOM 1883 O O . THR A 1 224 ? 14.616 6.817 4.008 1.00 96.69 224 THR A O 1
ATOM 1886 N N . ALA A 1 225 ? 15.261 6.235 1.930 1.00 96.19 225 ALA A N 1
ATOM 1887 C CA . ALA A 1 225 ? 14.227 5.212 1.748 1.00 96.19 225 ALA A CA 1
ATOM 1888 C C . ALA A 1 225 ? 14.356 4.098 2.795 1.00 96.19 225 ALA A C 1
ATOM 1890 O O . ALA A 1 225 ? 13.383 3.746 3.454 1.00 96.19 225 ALA A O 1
ATOM 1891 N N . MET A 1 226 ? 15.577 3.606 3.018 1.00 95.19 226 MET A N 1
ATOM 1892 C CA . MET A 1 226 ? 15.852 2.583 4.025 1.00 95.19 226 MET A CA 1
ATOM 1893 C C . MET A 1 226 ? 15.463 3.042 5.439 1.00 95.19 226 MET A C 1
ATOM 1895 O O . MET A 1 226 ? 14.886 2.273 6.205 1.00 95.19 226 MET A O 1
ATOM 1899 N N . ASN A 1 227 ? 15.742 4.298 5.796 1.00 95.81 227 ASN A N 1
ATOM 1900 C CA . ASN A 1 227 ? 15.345 4.852 7.091 1.00 95.81 227 ASN A CA 1
ATOM 1901 C C . ASN A 1 227 ? 13.820 4.983 7.227 1.00 95.81 227 ASN A C 1
ATOM 1903 O O . ASN A 1 227 ? 13.284 4.676 8.291 1.00 95.81 227 ASN A O 1
ATOM 1907 N N . LEU A 1 228 ? 13.124 5.415 6.168 1.00 96.38 228 LEU A N 1
ATOM 1908 C CA . LEU A 1 228 ? 11.659 5.481 6.155 1.00 96.38 228 LEU A CA 1
ATOM 1909 C C . LEU A 1 228 ? 11.047 4.091 6.331 1.00 96.38 228 LEU A C 1
ATOM 1911 O O . LEU A 1 228 ? 10.227 3.908 7.225 1.00 96.38 228 LEU A O 1
ATOM 1915 N N . TYR A 1 229 ? 11.512 3.110 5.555 1.00 94.94 229 TYR A N 1
ATOM 1916 C CA . TYR A 1 229 ? 11.066 1.721 5.643 1.00 94.94 229 TYR A CA 1
ATOM 1917 C C . TYR A 1 229 ? 11.262 1.139 7.050 1.00 94.94 229 TYR A C 1
ATOM 1919 O O . TYR A 1 229 ? 10.326 0.596 7.634 1.00 94.94 229 TYR A O 1
ATOM 1927 N N . LYS A 1 230 ? 12.445 1.331 7.652 1.00 93.06 230 LYS A N 1
ATOM 1928 C CA . LYS A 1 230 ? 12.718 0.899 9.034 1.00 93.06 230 LYS A CA 1
ATOM 1929 C C . LYS A 1 230 ? 11.758 1.525 10.039 1.00 93.06 230 LYS A C 1
ATOM 1931 O O . LYS A 1 230 ? 11.212 0.815 10.875 1.00 93.06 230 LYS A O 1
ATOM 1936 N N . LYS A 1 231 ? 11.527 2.835 9.936 1.00 93.69 231 LYS A N 1
ATOM 1937 C CA . LYS A 1 231 ? 10.638 3.555 10.851 1.00 93.69 231 LYS A CA 1
ATOM 1938 C C . LYS A 1 231 ? 9.176 3.122 10.690 1.00 93.69 231 LYS A C 1
ATOM 1940 O O . LYS A 1 231 ? 8.471 3.021 11.686 1.00 93.69 231 LYS A O 1
ATOM 1945 N N . MET A 1 232 ? 8.721 2.836 9.467 1.00 94.12 232 MET A N 1
ATOM 1946 C CA . MET A 1 232 ? 7.383 2.270 9.239 1.00 94.12 232 MET A CA 1
ATOM 1947 C C . MET A 1 232 ? 7.250 0.894 9.893 1.00 94.12 232 MET A C 1
ATOM 1949 O O . MET A 1 232 ? 6.305 0.665 10.643 1.00 94.12 232 MET A O 1
ATOM 1953 N N . ASN A 1 233 ? 8.225 0.010 9.670 1.00 89.81 233 ASN A N 1
ATOM 1954 C CA . ASN A 1 233 ? 8.231 -1.326 10.262 1.00 89.81 233 ASN A CA 1
ATOM 1955 C C . ASN A 1 233 ? 8.264 -1.295 11.792 1.00 89.81 233 ASN A C 1
ATOM 1957 O O . ASN A 1 233 ? 7.615 -2.121 12.423 1.00 89.81 233 ASN A O 1
ATOM 1961 N N . GLU A 1 234 ? 8.996 -0.354 12.390 1.00 89.69 234 GLU A N 1
ATOM 1962 C CA . GLU A 1 234 ? 9.034 -0.170 13.842 1.00 89.69 234 GLU A CA 1
ATOM 1963 C C . GLU A 1 234 ? 7.638 0.157 14.387 1.00 89.69 234 GLU A C 1
ATOM 1965 O O . GLU A 1 234 ? 7.141 -0.558 15.256 1.00 89.69 234 GLU A O 1
ATOM 1970 N N . VAL A 1 235 ? 6.966 1.159 13.807 1.00 90.88 235 VAL A N 1
ATOM 1971 C CA . VAL A 1 235 ? 5.598 1.556 14.191 1.00 90.88 235 VAL A CA 1
ATOM 1972 C C . VAL A 1 235 ? 4.625 0.386 14.048 1.00 90.88 235 VAL A C 1
ATOM 1974 O O . VAL A 1 235 ? 3.857 0.109 14.966 1.00 90.88 235 VAL A O 1
ATOM 1977 N N . ILE A 1 236 ? 4.683 -0.329 12.921 1.00 88.88 236 ILE A N 1
ATOM 1978 C CA . ILE A 1 236 ? 3.814 -1.481 12.659 1.00 88.88 236 ILE A CA 1
ATOM 1979 C C . ILE A 1 236 ? 4.085 -2.601 13.669 1.00 88.88 236 ILE A C 1
ATOM 1981 O O . ILE A 1 236 ? 3.141 -3.143 14.225 1.00 88.88 236 ILE A O 1
ATOM 1985 N N . SER A 1 237 ? 5.349 -2.905 13.974 1.00 87.56 237 SER A N 1
ATOM 1986 C CA . SER A 1 237 ? 5.721 -3.998 14.886 1.00 87.56 237 SER A CA 1
ATOM 1987 C C . SER A 1 237 ? 5.359 -3.768 16.354 1.00 87.56 237 SER A C 1
ATOM 1989 O O . SER A 1 237 ? 5.309 -4.722 17.125 1.00 87.56 237 SER A O 1
ATOM 1991 N N . VAL A 1 238 ? 5.135 -2.513 16.753 1.00 87.75 238 VAL A N 1
ATOM 1992 C CA . VAL A 1 238 ? 4.647 -2.178 18.099 1.00 87.75 238 VAL A CA 1
ATOM 1993 C C . VAL A 1 238 ? 3.149 -2.457 18.217 1.00 87.75 238 VAL A C 1
ATOM 1995 O O . VAL A 1 238 ? 2.678 -2.824 19.290 1.00 87.75 238 VAL A O 1
ATOM 1998 N N . LEU A 1 239 ? 2.400 -2.269 17.129 1.00 85.62 239 LEU A N 1
ATOM 1999 C CA . LEU A 1 239 ? 0.941 -2.378 17.115 1.00 85.62 239 LEU A CA 1
ATOM 2000 C C . LEU A 1 239 ? 0.462 -3.759 16.659 1.00 85.62 239 LEU A C 1
ATOM 2002 O O . LEU A 1 239 ? -0.573 -4.235 17.110 1.00 85.62 239 LEU A O 1
ATOM 2006 N N . LEU A 1 240 ? 1.200 -4.408 15.767 1.00 84.94 240 LEU A N 1
ATOM 2007 C CA . LEU A 1 240 ? 0.833 -5.682 15.169 1.00 84.94 240 LEU A CA 1
ATOM 2008 C C . LEU A 1 240 ? 1.890 -6.747 15.482 1.00 84.94 240 LEU A C 1
ATOM 2010 O O . LEU A 1 240 ? 3.077 -6.423 15.591 1.00 84.94 240 LEU A O 1
ATOM 2014 N N . PRO A 1 241 ? 1.483 -8.026 15.594 1.00 78.31 241 PRO A N 1
ATOM 2015 C CA . PRO A 1 241 ? 2.424 -9.136 15.666 1.00 78.31 241 PRO A CA 1
ATOM 2016 C C . PRO A 1 241 ? 3.426 -9.083 14.511 1.00 78.31 241 PRO A C 1
ATOM 2018 O O . PRO A 1 241 ? 3.094 -8.661 13.401 1.00 78.31 241 PRO A O 1
ATOM 2021 N N . GLN A 1 242 ? 4.658 -9.514 14.769 1.00 69.44 242 GLN A N 1
ATOM 2022 C CA . GLN A 1 242 ? 5.657 -9.600 13.711 1.00 69.44 242 GLN A CA 1
ATOM 2023 C C . GLN A 1 242 ? 5.268 -10.683 12.700 1.00 69.44 242 GLN A C 1
ATOM 2025 O O . GLN A 1 242 ? 4.783 -11.744 13.080 1.00 69.44 242 GLN A O 1
ATOM 2030 N N . GLU A 1 243 ? 5.482 -10.390 11.418 1.00 67.69 243 GLU A N 1
ATOM 2031 C CA . GLU A 1 243 ? 5.395 -11.387 10.351 1.00 67.69 243 GLU A CA 1
ATOM 2032 C C . GLU A 1 243 ? 6.466 -12.471 10.540 1.00 67.69 243 GLU A C 1
ATOM 2034 O O . GLU A 1 243 ? 7.585 -12.163 10.953 1.00 67.69 243 GLU A O 1
ATOM 2039 N N . ASP A 1 244 ? 6.127 -13.718 10.201 1.00 62.75 244 ASP A N 1
ATOM 2040 C CA . ASP A 1 244 ? 7.061 -14.856 10.221 1.00 62.75 244 ASP A CA 1
ATOM 2041 C C . ASP A 1 244 ? 8.063 -14.824 9.040 1.00 62.75 244 ASP A C 1
ATOM 2043 O O . ASP A 1 244 ? 9.040 -15.576 9.029 1.00 62.75 244 ASP A O 1
ATOM 2047 N N . ASP A 1 245 ? 7.826 -13.968 8.038 1.00 66.56 245 ASP A N 1
ATOM 2048 C CA . ASP A 1 245 ? 8.640 -13.852 6.825 1.00 66.56 245 ASP A CA 1
ATOM 2049 C C . ASP A 1 245 ? 9.895 -12.976 7.030 1.00 66.56 245 ASP A C 1
ATOM 2051 O O . ASP A 1 245 ? 9.883 -11.977 7.754 1.00 66.56 245 ASP A O 1
ATOM 2055 N N . LEU A 1 246 ? 10.986 -13.321 6.328 1.00 63.56 246 LEU A N 1
ATOM 2056 C CA . LEU A 1 246 ? 12.246 -12.565 6.353 1.00 63.56 246 LEU A CA 1
ATOM 2057 C C . LEU A 1 246 ? 12.073 -11.159 5.768 1.00 63.56 246 LEU A C 1
ATOM 2059 O O . LEU A 1 246 ? 11.627 -10.984 4.630 1.00 63.56 246 LEU A O 1
ATOM 2063 N N . ARG A 1 247 ? 12.527 -10.148 6.508 1.00 68.38 247 ARG A N 1
ATOM 2064 C CA . ARG A 1 247 ? 12.480 -8.744 6.075 1.00 68.38 247 ARG A CA 1
ATOM 2065 C C . ARG A 1 247 ? 13.721 -8.374 5.275 1.00 68.38 247 ARG A C 1
ATOM 2067 O O . ARG A 1 247 ? 14.813 -8.872 5.521 1.00 68.38 247 ARG A O 1
ATOM 2074 N N . ILE A 1 248 ? 13.613 -7.362 4.409 1.00 68.00 248 ILE A N 1
ATOM 2075 C CA . ILE A 1 248 ? 14.788 -6.793 3.712 1.00 68.00 248 ILE A CA 1
ATOM 2076 C C . ILE A 1 248 ? 15.840 -6.274 4.708 1.00 68.00 248 ILE A C 1
ATOM 2078 O O . ILE A 1 248 ? 17.025 -6.244 4.403 1.00 68.00 248 ILE A O 1
ATOM 2082 N N . THR A 1 249 ? 15.428 -5.869 5.911 1.00 66.00 249 THR A N 1
ATOM 2083 C CA . THR A 1 249 ? 16.343 -5.435 6.978 1.00 66.00 249 THR A CA 1
ATOM 2084 C C . THR A 1 249 ? 17.140 -6.565 7.624 1.00 66.00 249 THR A C 1
ATOM 2086 O O . THR A 1 249 ? 18.074 -6.273 8.365 1.00 66.00 249 THR A O 1
ATOM 2089 N N . GLU A 1 250 ? 16.747 -7.814 7.389 1.00 64.81 250 GLU A N 1
ATOM 2090 C CA . GLU A 1 250 ? 17.359 -9.026 7.943 1.00 64.81 250 GLU A CA 1
ATOM 2091 C C . GLU A 1 250 ? 18.243 -9.752 6.912 1.00 64.81 250 GLU A C 1
ATOM 2093 O O . GLU A 1 250 ? 18.879 -10.750 7.251 1.00 64.81 250 GLU A O 1
ATOM 2098 N N . LEU A 1 251 ? 18.298 -9.234 5.677 1.00 56.94 251 LEU A N 1
ATOM 2099 C CA . LEU A 1 251 ? 19.155 -9.680 4.572 1.00 56.94 251 LEU A CA 1
ATOM 2100 C C . LEU A 1 251 ? 20.423 -8.818 4.465 1.00 56.94 251 LEU A C 1
ATOM 2102 O O . LEU A 1 251 ? 21.495 -9.393 4.172 1.00 56.94 251 LEU A O 1
#